Protein AF-A0A4Y2HES7-F1 (afdb_monomer)

Sequence (189 aa):
MEQVVLEGFPEDFSHPKMLTRMQSFWYWFWYIGLSIVHFIAHCIYVLFYCGTGKVVPTVKNPLLLKSATKLAEEIREGKLKCVDVVQAYINRILEVEPYINATVDCCFLDAMEEARKVDSLIASGQYTKEQLADTKPLLGVPFSVKVLLLVKGLRCTGGSKLFADLKAGDDSPSVALMKKAGHRHSNDQ

Radius of gyration: 33.4 Å; Cα contacts (8 Å, |Δi|>4): 159; chains: 1; bounding box: 112×58×62 Å

Foldseek 3Di:
DDDDDDDDDDPDPDDPPPQPPVRVVVVVVVVVVVVVVVVVVVVVCCVVVVDDQDDQDDQDDCLVVDDLQVVLLCLLVVVDQLLVSLVSVVVSCVRGCVRPVPDDDDPSVVLNVLSVVLNVVSVVVPDHSVRLCVFQVRASPDDDDDLCFADAQDFNCVPDPVRSPPHHNHGDPVRVVNCRNYGDPPPPD

pLDDT: mean 85.0, std 16.11, range [31.42, 97.06]

Structure (mmCIF, N/CA/C/O backbone):
data_AF-A0A4Y2HES7-F1
#
_entry.id   AF-A0A4Y2HES7-F1
#
loop_
_atom_site.group_PDB
_atom_site.id
_atom_site.type_symbol
_atom_site.label_atom_id
_atom_site.label_alt_id
_atom_site.label_comp_id
_atom_site.label_asym_id
_atom_site.label_entity_id
_atom_site.label_seq_id
_atom_site.pdbx_PDB_ins_code
_atom_site.Cartn_x
_atom_site.Cartn_y
_atom_site.Cartn_z
_atom_site.occupancy
_atom_site.B_iso_or_equiv
_atom_site.auth_seq_id
_atom_site.auth_comp_id
_atom_site.auth_asym_id
_atom_site.auth_atom_id
_atom_site.pdbx_PDB_model_num
ATOM 1 N N . MET A 1 1 ? 92.095 -41.508 -13.714 1.00 41.50 1 MET A N 1
ATOM 2 C CA . MET A 1 1 ? 91.891 -41.408 -15.172 1.00 41.50 1 MET A CA 1
ATOM 3 C C . MET A 1 1 ? 90.472 -41.895 -15.388 1.00 41.50 1 MET A C 1
ATOM 5 O O . MET A 1 1 ? 90.213 -43.025 -15.022 1.00 41.50 1 MET A O 1
ATOM 9 N N . GLU A 1 2 ? 89.484 -41.083 -15.736 1.00 40.06 2 GLU A N 1
ATOM 10 C CA . GLU A 1 2 ? 89.482 -39.992 -16.711 1.00 40.06 2 GLU A CA 1
ATOM 11 C C . GLU A 1 2 ? 88.224 -39.128 -16.474 1.00 40.06 2 GLU A C 1
ATOM 13 O O . GLU A 1 2 ? 87.192 -39.637 -16.041 1.00 40.06 2 GLU A O 1
ATOM 18 N N . GLN A 1 3 ? 88.338 -37.815 -16.680 1.00 45.84 3 GLN A N 1
ATOM 19 C CA . GLN A 1 3 ? 87.234 -36.855 -16.607 1.00 45.84 3 GLN A CA 1
ATOM 20 C C . GLN A 1 3 ? 86.272 -37.070 -17.784 1.00 45.84 3 GLN A C 1
ATOM 22 O O . GLN A 1 3 ? 86.734 -37.124 -18.918 1.00 45.84 3 GLN A O 1
ATOM 27 N N . VAL A 1 4 ? 84.955 -37.067 -17.549 1.00 50.94 4 VAL A N 1
ATOM 28 C CA . VAL A 1 4 ? 83.971 -36.774 -18.606 1.00 50.94 4 VAL A CA 1
ATOM 29 C C . VAL A 1 4 ? 82.974 -35.737 -18.089 1.00 50.94 4 VAL A C 1
ATOM 31 O O . VAL A 1 4 ? 82.060 -36.014 -17.320 1.00 50.94 4 VAL A O 1
ATOM 34 N N . VAL A 1 5 ? 83.312 -34.509 -18.466 1.00 50.78 5 VAL A N 1
ATOM 35 C CA . VAL A 1 5 ? 82.540 -33.278 -18.665 1.00 50.78 5 VAL A CA 1
ATOM 36 C C . VAL A 1 5 ? 81.012 -33.401 -18.535 1.00 50.78 5 VAL A C 1
ATOM 38 O O . VAL A 1 5 ? 80.360 -34.140 -19.265 1.00 50.78 5 VAL A O 1
ATOM 41 N N . LEU A 1 6 ? 80.449 -32.579 -17.643 1.00 48.56 6 LEU A N 1
ATOM 42 C CA . LEU A 1 6 ? 79.029 -32.228 -17.591 1.00 48.56 6 LEU A CA 1
ATOM 43 C C . LEU A 1 6 ? 78.667 -31.419 -18.849 1.00 48.56 6 LEU A C 1
ATOM 45 O O . LEU A 1 6 ? 78.988 -30.233 -18.937 1.00 48.56 6 LEU A O 1
ATOM 49 N N . GLU A 1 7 ? 78.018 -32.048 -19.825 1.00 47.81 7 GLU A N 1
ATOM 50 C CA . GLU A 1 7 ? 77.453 -31.344 -20.977 1.00 47.81 7 GLU A CA 1
ATOM 51 C C . GLU A 1 7 ? 76.185 -30.573 -20.569 1.00 47.81 7 GLU A C 1
ATOM 53 O O . GLU A 1 7 ? 75.138 -31.147 -20.282 1.00 47.81 7 GLU A O 1
ATOM 58 N N . GLY A 1 8 ? 76.337 -29.248 -20.511 1.00 44.84 8 GLY A N 1
ATOM 59 C CA . GLY A 1 8 ? 75.369 -28.219 -20.907 1.00 44.84 8 GLY A CA 1
ATOM 60 C C . GLY A 1 8 ? 73.882 -28.450 -20.628 1.00 44.84 8 GLY A C 1
ATOM 61 O O . GLY A 1 8 ? 73.148 -28.955 -21.473 1.00 44.84 8 GLY A O 1
ATOM 62 N N . PHE A 1 9 ? 73.408 -27.908 -19.508 1.00 41.19 9 PHE A N 1
ATOM 63 C CA . PHE A 1 9 ? 72.008 -27.511 -19.347 1.00 41.19 9 PHE A CA 1
ATOM 64 C C . PHE A 1 9 ? 71.716 -26.344 -20.317 1.00 41.19 9 PHE A C 1
ATOM 66 O O . PHE A 1 9 ? 72.487 -25.381 -20.314 1.00 41.19 9 PHE A O 1
ATOM 73 N N . PRO A 1 10 ? 70.660 -26.374 -21.154 1.00 47.12 10 PRO A N 1
ATOM 74 C CA . PRO A 1 10 ? 70.342 -25.239 -22.011 1.00 47.12 10 PRO A CA 1
ATOM 75 C C . PRO A 1 10 ? 69.792 -24.087 -21.160 1.00 47.12 10 PRO A C 1
ATOM 77 O O . PRO A 1 10 ? 68.635 -24.095 -20.739 1.00 47.12 10 PRO A O 1
ATOM 80 N N . GLU A 1 11 ? 70.635 -23.086 -20.910 1.00 55.62 11 GLU A N 1
ATOM 81 C CA . GLU A 1 11 ? 70.209 -21.751 -20.497 1.00 55.62 11 GLU A CA 1
ATOM 82 C C . GLU A 1 11 ? 69.586 -21.027 -21.701 1.00 55.62 11 GLU A C 1
ATOM 84 O O . GLU A 1 11 ? 70.270 -20.360 -22.470 1.00 55.62 11 GLU A O 1
ATOM 89 N N . ASP A 1 12 ? 68.270 -21.141 -21.871 1.00 49.12 12 ASP A N 1
ATOM 90 C CA . ASP A 1 12 ? 67.488 -20.111 -22.564 1.00 49.12 12 ASP A CA 1
ATOM 91 C C . ASP A 1 12 ? 66.233 -19.814 -21.744 1.00 49.12 12 ASP A C 1
ATOM 93 O O . ASP A 1 12 ? 65.149 -20.363 -21.944 1.00 49.12 12 ASP A O 1
ATOM 97 N N . PHE A 1 13 ? 66.435 -18.952 -20.751 1.00 55.38 13 PHE A N 1
ATOM 98 C CA . PHE A 1 13 ? 65.389 -18.320 -19.960 1.00 55.38 13 PHE A CA 1
ATOM 99 C C . PHE A 1 13 ? 65.465 -16.797 -20.116 1.00 55.38 13 PHE A C 1
ATOM 101 O O . PHE A 1 13 ? 65.359 -16.064 -19.143 1.00 55.38 13 PHE A O 1
ATOM 108 N N . SER A 1 14 ? 65.635 -16.279 -21.333 1.00 58.28 14 SER A N 1
ATOM 109 C CA . SER A 1 14 ? 65.255 -14.893 -21.625 1.00 58.28 14 SER A CA 1
ATOM 110 C C . SER A 1 14 ? 65.309 -14.640 -23.119 1.00 58.28 14 SER A C 1
ATOM 112 O O . SER A 1 14 ? 66.397 -14.586 -23.660 1.00 58.28 14 SER A O 1
ATOM 114 N N . HIS A 1 15 ? 64.164 -14.398 -23.754 1.00 47.84 15 HIS A N 1
ATOM 115 C CA . HIS A 1 15 ? 63.943 -13.263 -24.657 1.00 47.84 15 HIS A CA 1
ATOM 116 C C . HIS A 1 15 ? 62.472 -13.298 -25.111 1.00 47.84 15 HIS A C 1
ATOM 118 O O . HIS A 1 15 ? 62.058 -14.261 -25.762 1.00 47.84 15 HIS A O 1
ATOM 124 N N . PRO A 1 16 ? 61.642 -12.269 -24.837 1.00 54.91 16 PRO A N 1
ATOM 125 C CA . PRO A 1 16 ? 60.435 -12.096 -25.632 1.00 54.91 16 PRO A CA 1
ATOM 126 C C . PRO A 1 16 ? 60.902 -11.930 -27.080 1.00 54.91 16 PRO A C 1
ATOM 128 O O . PRO A 1 16 ? 61.661 -11.007 -27.377 1.00 54.91 16 PRO A O 1
ATOM 131 N N . LYS A 1 17 ? 60.524 -12.866 -27.960 1.00 60.53 17 LYS A N 1
ATOM 132 C CA . LYS A 1 17 ? 60.887 -12.831 -29.383 1.00 60.53 17 LYS A CA 1
ATOM 133 C C . LYS A 1 17 ? 60.575 -11.431 -29.912 1.00 60.53 17 LYS A C 1
ATOM 135 O O . LYS A 1 17 ? 59.405 -11.059 -29.991 1.00 60.53 17 LYS A O 1
ATOM 140 N N . MET A 1 18 ? 61.615 -10.651 -30.225 1.00 61.91 18 MET A N 1
ATOM 141 C CA . MET A 1 18 ? 61.470 -9.344 -30.862 1.00 61.91 18 MET A CA 1
ATOM 142 C C . MET A 1 18 ? 60.728 -9.568 -32.175 1.00 61.91 18 MET A C 1
ATOM 144 O O . MET A 1 18 ? 61.293 -10.081 -33.141 1.00 61.91 18 MET A O 1
ATOM 148 N N . LEU A 1 19 ? 59.442 -9.222 -32.191 1.00 63.47 19 LEU A N 1
ATOM 149 C CA . LEU A 1 19 ? 58.640 -9.221 -33.403 1.00 63.47 19 LEU A CA 1
ATOM 150 C C . LEU A 1 19 ? 59.356 -8.333 -34.417 1.00 63.47 19 LEU A C 1
ATOM 152 O O . LEU A 1 19 ? 59.639 -7.164 -34.140 1.00 63.47 19 LEU A O 1
ATOM 156 N N . THR A 1 20 ? 59.659 -8.889 -35.591 1.00 73.25 20 THR A N 1
ATOM 157 C CA . THR A 1 20 ? 60.298 -8.130 -36.671 1.00 73.25 20 THR A CA 1
ATOM 158 C C . THR A 1 20 ? 59.521 -6.834 -36.915 1.00 73.25 20 THR A C 1
ATOM 160 O O . THR A 1 20 ? 58.303 -6.774 -36.729 1.00 73.25 20 THR A O 1
ATOM 163 N N . ARG A 1 21 ? 60.206 -5.765 -37.330 1.00 66.38 21 ARG A N 1
ATOM 164 C CA . ARG A 1 21 ? 59.613 -4.428 -37.531 1.00 66.38 21 ARG A CA 1
ATOM 165 C C . ARG A 1 21 ? 58.339 -4.454 -38.401 1.00 66.38 21 ARG A C 1
ATOM 167 O O . ARG A 1 21 ? 57.446 -3.634 -38.215 1.00 66.38 21 ARG A O 1
ATOM 174 N N . MET A 1 22 ? 58.232 -5.445 -39.286 1.00 64.88 22 MET A N 1
ATOM 175 C CA . MET A 1 22 ? 57.074 -5.714 -40.140 1.00 64.88 22 MET A CA 1
ATOM 176 C C . MET A 1 22 ? 55.924 -6.447 -39.415 1.00 64.88 22 MET A C 1
ATOM 178 O O . MET A 1 22 ? 54.760 -6.113 -39.618 1.00 64.88 22 MET A O 1
ATOM 182 N N . GLN A 1 23 ? 56.226 -7.394 -38.519 1.00 71.44 23 GLN A N 1
ATOM 183 C CA . GLN A 1 23 ? 55.231 -8.069 -37.670 1.00 71.44 23 GLN A CA 1
ATOM 184 C C . GLN A 1 23 ? 54.674 -7.143 -36.580 1.00 71.44 23 GLN A C 1
ATOM 186 O O . GLN A 1 23 ? 53.478 -7.170 -36.300 1.00 71.44 23 GLN A O 1
ATOM 191 N N . SER A 1 24 ? 55.518 -6.275 -36.016 1.00 72.62 24 SER A N 1
ATOM 192 C CA . SER A 1 24 ? 55.098 -5.250 -35.051 1.00 72.62 24 SER A CA 1
ATOM 193 C C . SER A 1 24 ? 54.140 -4.228 -35.676 1.00 72.62 24 SER A C 1
ATOM 195 O O . SER A 1 24 ? 53.192 -3.794 -35.025 1.00 72.62 24 SER A O 1
ATOM 197 N N . PHE A 1 25 ? 54.346 -3.883 -36.952 1.00 80.69 25 PHE A N 1
ATOM 198 C CA . PHE A 1 25 ? 53.445 -3.009 -37.707 1.00 80.69 25 PHE A CA 1
ATOM 199 C C . PHE A 1 25 ? 52.066 -3.648 -37.913 1.00 80.69 25 PHE A C 1
ATOM 201 O O . PHE A 1 25 ? 51.052 -3.014 -37.633 1.00 80.69 25 PHE A O 1
ATOM 208 N N . TRP A 1 26 ? 52.020 -4.917 -38.333 1.00 81.88 26 TRP A N 1
ATOM 209 C CA . TRP A 1 26 ? 50.754 -5.640 -38.499 1.00 81.88 26 TRP A CA 1
ATOM 210 C C . TRP A 1 26 ? 50.011 -5.826 -37.171 1.00 81.88 26 TRP A C 1
ATOM 212 O O . TRP A 1 26 ? 48.796 -5.653 -37.115 1.00 81.88 26 TRP A O 1
ATOM 222 N N . TYR A 1 27 ? 50.734 -6.101 -36.084 1.00 84.75 27 TYR A N 1
ATOM 223 C CA . TYR A 1 27 ? 50.154 -6.155 -34.743 1.00 84.75 27 TYR A CA 1
ATOM 224 C C . TYR A 1 27 ? 49.506 -4.822 -34.344 1.00 84.75 27 TYR A C 1
ATOM 226 O O . TYR A 1 27 ? 48.354 -4.806 -33.917 1.00 84.75 27 TYR A O 1
ATOM 234 N N . TRP A 1 28 ? 50.208 -3.699 -34.529 1.00 83.56 28 TRP A N 1
ATOM 235 C CA . TRP A 1 28 ? 49.668 -2.372 -34.218 1.00 83.56 28 TRP A CA 1
ATOM 236 C C . TRP A 1 28 ? 48.485 -1.994 -35.109 1.00 83.56 28 TRP A C 1
ATOM 238 O O . TRP A 1 28 ? 47.501 -1.450 -34.615 1.00 83.56 28 TRP A O 1
ATOM 248 N N . PHE A 1 29 ? 48.540 -2.328 -36.398 1.00 87.69 29 PHE A N 1
ATOM 249 C CA . PHE A 1 29 ? 47.430 -2.124 -37.325 1.00 87.69 29 PHE A CA 1
ATOM 250 C C . PHE A 1 29 ? 46.176 -2.901 -36.890 1.00 87.69 29 PHE A C 1
ATOM 252 O O . PHE A 1 29 ? 45.084 -2.336 -36.815 1.00 87.69 29 PHE A O 1
ATOM 259 N N . TRP A 1 30 ? 46.335 -4.175 -36.524 1.00 89.06 30 TRP A N 1
ATOM 260 C CA . TRP A 1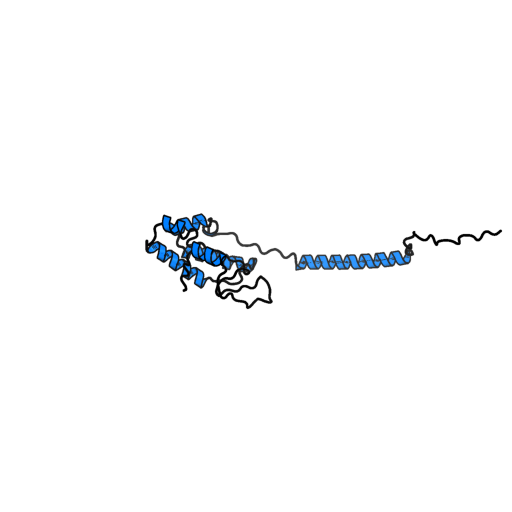 30 ? 45.250 -5.013 -36.012 1.00 89.06 30 TRP A CA 1
ATOM 261 C C . TRP A 1 30 ? 44.708 -4.510 -34.664 1.00 89.06 30 TRP A C 1
ATOM 263 O O . TRP A 1 30 ? 43.495 -4.418 -34.476 1.00 89.06 30 TRP A O 1
ATOM 273 N N . TYR A 1 31 ? 45.596 -4.116 -33.747 1.00 91.00 31 TYR A N 1
ATOM 274 C CA . TYR A 1 31 ? 45.242 -3.580 -32.431 1.00 91.00 31 TYR A CA 1
ATOM 275 C C . TYR A 1 31 ? 44.447 -2.271 -32.527 1.00 91.00 31 TYR A C 1
ATOM 277 O O . TYR A 1 31 ? 43.442 -2.102 -31.832 1.00 91.00 31 TYR A O 1
ATOM 285 N N . ILE A 1 32 ? 44.851 -1.361 -33.419 1.00 92.31 32 ILE A N 1
ATOM 286 C CA . ILE A 1 32 ? 44.113 -0.125 -33.706 1.00 92.31 32 ILE A CA 1
ATOM 287 C C . ILE A 1 32 ? 42.734 -0.458 -34.289 1.00 92.31 32 ILE A C 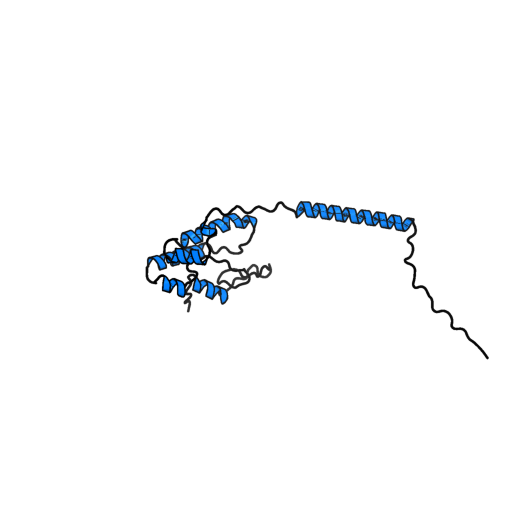1
ATOM 289 O O . ILE A 1 32 ? 41.738 0.095 -33.828 1.00 92.31 32 ILE A O 1
ATOM 293 N N . GLY A 1 33 ? 42.650 -1.401 -35.234 1.00 92.50 33 GLY A N 1
ATOM 294 C CA . GLY A 1 33 ? 41.376 -1.857 -35.799 1.00 92.50 33 GLY A CA 1
ATOM 295 C C . GLY A 1 33 ? 40.402 -2.384 -34.738 1.00 92.50 33 GLY A C 1
ATOM 296 O O . GLY A 1 33 ? 39.263 -1.924 -34.662 1.00 92.50 33 GLY A O 1
ATOM 297 N N . LEU A 1 34 ? 40.857 -3.283 -33.861 1.00 92.44 34 LEU A N 1
ATOM 298 C CA . LEU A 1 34 ? 40.064 -3.804 -32.737 1.00 92.44 34 LEU A CA 1
ATOM 299 C C . LEU A 1 34 ? 39.656 -2.713 -31.743 1.00 92.44 34 LEU A C 1
ATOM 301 O O . LEU A 1 34 ? 38.519 -2.703 -31.272 1.00 92.44 34 LEU A O 1
ATOM 305 N N . SER A 1 35 ? 40.559 -1.777 -31.453 1.00 89.25 35 SER A N 1
ATOM 306 C CA . SER A 1 35 ? 40.287 -0.656 -30.550 1.00 89.25 35 SER A CA 1
ATOM 307 C C . SER A 1 35 ? 39.206 0.269 -31.114 1.00 89.25 35 SER A C 1
ATOM 309 O O . SER A 1 35 ? 38.323 0.695 -30.373 1.00 89.25 35 SER A O 1
ATOM 311 N N . ILE A 1 36 ? 39.220 0.528 -32.427 1.00 94.94 36 ILE A N 1
ATOM 312 C CA . ILE A 1 36 ? 38.181 1.305 -33.117 1.00 94.94 36 ILE A CA 1
ATOM 313 C C . ILE A 1 36 ? 36.841 0.569 -33.070 1.00 94.94 36 ILE A C 1
ATOM 315 O O . ILE A 1 36 ? 35.827 1.182 -32.750 1.00 94.94 36 ILE A O 1
ATOM 319 N N . VAL A 1 37 ? 36.820 -0.741 -33.331 1.00 95.81 37 VAL A N 1
ATOM 320 C CA . VAL A 1 37 ? 35.588 -1.544 -33.254 1.00 95.81 37 VAL A CA 1
ATOM 321 C C . VAL A 1 37 ? 35.005 -1.521 -31.842 1.00 95.81 37 VAL A C 1
ATOM 323 O O . VAL A 1 37 ? 33.807 -1.295 -31.686 1.00 95.81 37 VAL A O 1
ATOM 326 N N . HIS A 1 38 ? 35.834 -1.693 -30.811 1.00 92.50 38 HIS A N 1
ATOM 327 C CA . HIS A 1 38 ? 35.392 -1.616 -29.420 1.00 92.50 38 HIS A CA 1
ATOM 328 C C . HIS A 1 38 ? 34.875 -0.216 -29.061 1.00 92.50 38 HIS A C 1
ATOM 330 O O . HIS A 1 38 ? 33.825 -0.098 -28.436 1.00 92.50 38 HIS A O 1
ATOM 336 N N . PHE A 1 39 ? 35.557 0.841 -29.508 1.00 94.44 39 PHE A N 1
ATOM 337 C CA . PHE A 1 39 ? 35.120 2.219 -29.297 1.00 94.44 39 PHE A CA 1
ATOM 338 C C . PHE A 1 39 ? 33.777 2.504 -29.981 1.00 94.44 39 PHE A C 1
ATOM 340 O O . PHE A 1 39 ? 32.871 3.033 -29.345 1.00 94.44 39 PHE A O 1
ATOM 347 N N . ILE A 1 40 ? 33.601 2.085 -31.238 1.00 95.00 40 ILE A N 1
ATOM 348 C CA . ILE A 1 40 ? 32.333 2.217 -31.967 1.00 95.00 40 ILE A CA 1
ATOM 349 C C . ILE A 1 40 ? 31.231 1.413 -31.273 1.00 95.00 40 ILE A C 1
ATOM 351 O O . ILE A 1 40 ? 30.146 1.945 -31.057 1.00 95.00 40 ILE A O 1
ATOM 355 N N . ALA A 1 41 ? 31.496 0.166 -30.873 1.00 93.81 41 ALA A N 1
ATOM 356 C CA . ALA A 1 41 ? 30.539 -0.658 -30.140 1.00 93.81 41 ALA A CA 1
ATOM 357 C C . ALA A 1 41 ? 30.144 -0.017 -28.802 1.00 93.81 41 ALA A C 1
ATOM 359 O O . ALA A 1 41 ? 28.966 -0.014 -28.460 1.00 93.81 41 ALA A O 1
ATOM 360 N N . HIS A 1 42 ? 31.094 0.587 -28.084 1.00 89.62 42 HIS A N 1
ATOM 361 C CA . HIS A 1 42 ? 30.833 1.326 -26.853 1.00 89.62 42 HIS A CA 1
ATOM 362 C C . HIS A 1 42 ? 30.028 2.606 -27.118 1.00 89.62 42 HIS A C 1
ATOM 364 O O . HIS A 1 42 ? 29.090 2.895 -26.385 1.00 89.62 42 HIS A O 1
ATOM 370 N N . CYS A 1 43 ? 30.332 3.365 -28.174 1.00 90.19 43 CYS A N 1
ATOM 371 C CA . CYS A 1 43 ? 29.554 4.540 -28.570 1.00 90.19 43 CYS A CA 1
ATOM 372 C C . CYS A 1 43 ? 28.121 4.166 -28.957 1.00 90.19 43 CYS A C 1
ATOM 374 O O . CYS A 1 43 ? 27.186 4.810 -28.497 1.00 90.19 43 CYS A O 1
ATOM 376 N N . ILE A 1 44 ? 27.935 3.107 -29.748 1.00 90.62 44 ILE A N 1
ATOM 377 C CA . ILE A 1 44 ? 26.616 2.561 -30.085 1.00 90.62 44 ILE A CA 1
ATOM 378 C C . ILE A 1 44 ? 25.913 2.111 -28.803 1.00 90.62 44 ILE A C 1
ATOM 380 O O . ILE A 1 44 ? 24.780 2.507 -28.567 1.00 90.62 44 ILE A O 1
ATOM 384 N N . TYR A 1 45 ? 26.583 1.354 -27.932 1.00 86.88 45 TYR A N 1
ATOM 385 C CA . TYR A 1 45 ? 26.016 0.914 -26.659 1.00 86.88 45 TYR A CA 1
ATOM 386 C C . TYR A 1 45 ? 25.579 2.100 -25.793 1.00 86.88 45 TYR A C 1
ATOM 388 O O . TYR A 1 45 ? 24.461 2.116 -25.300 1.00 86.88 45 TYR A O 1
ATOM 396 N N . VAL A 1 46 ? 26.399 3.138 -25.657 1.00 84.19 46 VAL A N 1
ATOM 397 C CA . VAL A 1 46 ? 26.032 4.357 -24.926 1.00 84.19 46 VAL A CA 1
ATOM 398 C C . VAL A 1 46 ? 24.850 5.055 -25.596 1.00 84.19 46 VAL A C 1
ATOM 400 O O . VAL A 1 46 ? 23.895 5.396 -24.917 1.00 84.19 46 VAL A O 1
ATOM 403 N N . LEU A 1 47 ? 24.837 5.215 -26.918 1.00 84.31 47 LEU A N 1
ATOM 404 C CA . LEU A 1 47 ? 23.717 5.858 -27.614 1.00 84.31 47 LEU A CA 1
ATOM 405 C C . LEU A 1 47 ? 22.404 5.061 -27.503 1.00 84.31 47 LEU A C 1
ATOM 407 O O . LEU A 1 47 ? 21.337 5.664 -27.427 1.00 84.31 47 LEU A O 1
ATOM 411 N N . PHE A 1 48 ? 22.469 3.727 -27.476 1.00 79.25 48 PHE A N 1
ATOM 412 C CA . PHE A 1 48 ? 21.294 2.855 -27.363 1.00 79.25 48 PHE A CA 1
ATOM 413 C C . PHE A 1 48 ? 20.831 2.634 -25.915 1.00 79.25 48 PHE A C 1
ATOM 415 O O . PHE A 1 48 ? 19.629 2.541 -25.673 1.00 79.25 48 PHE A O 1
ATOM 422 N N . TYR A 1 49 ? 21.756 2.532 -24.956 1.00 73.94 49 TYR A N 1
ATOM 423 C CA . TYR A 1 49 ? 21.466 2.141 -23.570 1.00 73.94 49 TYR A CA 1
ATOM 424 C C . TYR A 1 49 ? 21.593 3.284 -22.557 1.00 73.94 49 TYR A C 1
ATOM 426 O O . TYR A 1 49 ? 20.934 3.227 -21.518 1.00 73.94 49 TYR A O 1
ATOM 434 N N . CYS A 1 50 ? 22.338 4.359 -22.840 1.00 65.00 50 CYS A N 1
ATOM 435 C CA . CYS A 1 50 ? 22.200 5.621 -22.100 1.00 65.00 50 CYS A CA 1
ATOM 436 C C . CYS A 1 50 ? 21.001 6.403 -22.647 1.00 65.00 50 CYS A C 1
ATOM 438 O O . CYS A 1 50 ? 21.128 7.497 -23.192 1.00 65.00 50 CYS A O 1
ATOM 440 N N . GLY A 1 51 ? 19.812 5.823 -22.496 1.00 63.47 51 GLY A N 1
ATOM 441 C CA . GLY A 1 51 ? 18.568 6.552 -22.684 1.00 63.47 51 GLY A CA 1
ATOM 442 C C . GLY A 1 51 ? 18.435 7.660 -21.639 1.00 63.47 51 GLY A C 1
ATOM 443 O O . GLY A 1 51 ? 18.863 7.513 -20.492 1.00 63.47 51 GLY A O 1
ATOM 444 N N . THR A 1 52 ? 17.810 8.771 -22.023 1.00 64.06 52 THR A N 1
ATOM 445 C CA . THR A 1 52 ? 17.336 9.775 -21.072 1.00 64.06 52 THR A CA 1
ATOM 446 C C . THR A 1 52 ? 16.365 9.091 -20.109 1.00 64.06 52 THR A C 1
ATOM 448 O O . THR A 1 52 ? 15.285 8.647 -20.499 1.00 64.06 52 THR A O 1
ATOM 451 N N . GLY A 1 53 ? 16.773 8.922 -18.849 1.00 69.31 53 GLY A N 1
ATOM 452 C CA . GLY A 1 53 ? 15.924 8.296 -17.839 1.00 69.31 53 GLY A CA 1
ATOM 453 C C . GLY A 1 53 ? 14.577 9.016 -17.780 1.00 69.31 53 GLY A C 1
ATOM 454 O O . GLY A 1 53 ? 14.533 10.245 -17.692 1.00 69.31 53 GLY A O 1
ATOM 455 N N . LYS A 1 54 ? 13.471 8.268 -17.863 1.00 80.19 54 LYS A N 1
ATOM 456 C CA . LYS A 1 54 ? 12.139 8.862 -17.737 1.00 80.19 54 LYS A CA 1
ATOM 457 C C . LYS A 1 54 ? 12.025 9.483 -16.342 1.00 80.19 54 LYS A C 1
ATOM 459 O O . LYS A 1 54 ? 12.158 8.785 -15.339 1.00 80.19 54 LYS A O 1
ATOM 464 N N . VAL A 1 55 ? 11.784 10.788 -16.274 1.00 87.38 55 VAL A N 1
ATOM 465 C CA . VAL A 1 55 ? 11.645 11.494 -14.996 1.00 87.38 55 VAL A CA 1
ATOM 466 C C . VAL A 1 55 ? 10.277 11.180 -14.403 1.00 87.38 55 VAL A C 1
ATOM 468 O O . VAL A 1 55 ? 9.250 11.408 -15.041 1.00 87.38 55 VAL A O 1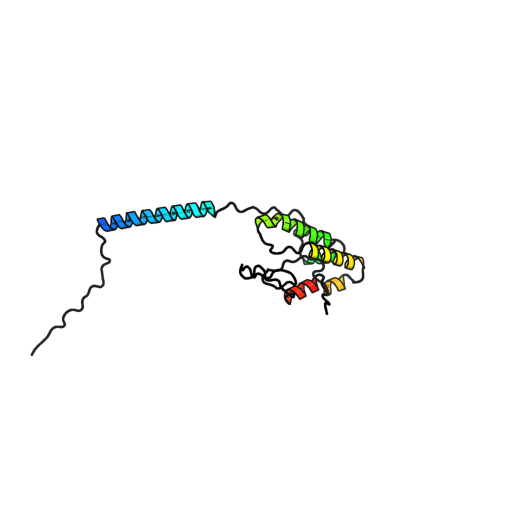
ATOM 471 N N . VAL A 1 56 ? 10.266 10.656 -13.180 1.00 91.81 56 VAL A N 1
ATOM 472 C CA . VAL A 1 56 ? 9.031 10.368 -12.447 1.00 91.81 56 VAL A CA 1
ATOM 473 C C . VAL A 1 56 ? 8.361 11.692 -12.049 1.00 91.81 56 VAL A C 1
ATOM 475 O O . VAL A 1 56 ? 9.037 12.560 -11.489 1.00 91.81 56 VAL A O 1
ATOM 478 N N . PRO A 1 57 ? 7.048 11.872 -12.290 1.00 92.00 57 PRO A N 1
ATOM 479 C CA . PRO A 1 57 ? 6.344 13.088 -11.890 1.00 92.00 57 PRO A CA 1
ATOM 480 C C . PRO A 1 57 ? 6.400 13.289 -10.374 1.00 92.00 57 PRO A C 1
ATOM 482 O O . PRO A 1 57 ? 6.355 12.323 -9.606 1.00 92.00 57 PRO A O 1
ATOM 485 N N . THR A 1 58 ? 6.473 14.543 -9.931 1.00 93.81 58 THR A N 1
ATOM 486 C CA . THR A 1 58 ? 6.529 14.887 -8.504 1.00 93.81 58 THR A CA 1
ATOM 487 C C . THR A 1 58 ? 5.238 14.511 -7.776 1.00 93.81 58 THR A C 1
ATOM 489 O O . THR A 1 58 ? 4.159 14.418 -8.363 1.00 93.81 58 THR A O 1
ATOM 492 N N . VAL A 1 59 ? 5.347 14.270 -6.469 1.00 95.06 59 VAL A N 1
ATOM 493 C CA . VAL A 1 59 ? 4.201 13.912 -5.628 1.00 95.06 59 VAL A CA 1
ATOM 494 C C . VAL A 1 59 ? 3.327 15.146 -5.401 1.00 95.06 59 VAL A C 1
ATOM 496 O O . VAL A 1 59 ? 3.789 16.137 -4.843 1.00 95.06 59 VAL A O 1
ATOM 499 N N . LYS A 1 60 ? 2.058 15.076 -5.820 1.00 92.81 60 LYS A N 1
ATOM 500 C CA . LYS A 1 60 ? 1.086 16.178 -5.685 1.00 92.81 60 LYS A CA 1
ATOM 501 C C . LYS A 1 60 ? 0.195 16.048 -4.449 1.00 92.81 60 LYS A C 1
ATOM 503 O O . LYS A 1 60 ? -0.166 17.050 -3.844 1.00 92.81 60 LYS A O 1
ATOM 508 N N . ASN A 1 61 ? -0.187 14.822 -4.088 1.00 94.12 61 ASN A N 1
ATOM 509 C CA . ASN A 1 61 ? -1.103 14.577 -2.976 1.00 94.12 61 ASN A CA 1
ATOM 510 C C . ASN A 1 61 ? -0.321 14.477 -1.648 1.00 94.12 61 ASN A C 1
ATOM 512 O O . ASN A 1 61 ? 0.495 13.562 -1.510 1.00 94.12 61 ASN A O 1
ATOM 516 N N . PRO A 1 62 ? -0.572 15.358 -0.659 1.00 94.62 62 PRO A N 1
ATOM 517 C CA . PRO A 1 62 ? 0.156 15.356 0.610 1.00 94.62 62 PRO A CA 1
ATOM 518 C C . PRO A 1 62 ? -0.085 14.096 1.453 1.00 94.62 62 PRO A C 1
ATOM 520 O O . PRO A 1 62 ? 0.746 13.778 2.300 1.00 94.62 62 PRO A O 1
ATOM 523 N N . LEU A 1 63 ? -1.175 13.351 1.220 1.00 94.75 63 LEU A N 1
ATOM 524 C CA . LEU A 1 63 ? -1.426 12.069 1.892 1.00 94.75 63 LEU A CA 1
ATOM 525 C C . LEU A 1 63 ? -0.299 11.063 1.640 1.00 94.75 63 LEU A C 1
ATOM 527 O O . LEU A 1 63 ? 0.074 10.325 2.545 1.00 94.75 63 LEU A O 1
ATOM 531 N N . LEU A 1 64 ? 0.291 11.093 0.442 1.00 95.31 64 LEU A N 1
ATOM 532 C CA . LEU A 1 64 ? 1.370 10.191 0.029 1.00 95.31 64 LEU A CA 1
ATOM 533 C C . LEU A 1 64 ? 2.701 10.478 0.739 1.00 95.31 64 LEU A C 1
ATOM 535 O O . LEU A 1 64 ? 3.630 9.682 0.640 1.00 95.31 64 LEU A O 1
ATOM 539 N N . LEU A 1 65 ? 2.805 11.622 1.422 1.00 95.88 65 LEU A N 1
ATOM 540 C CA . LEU A 1 65 ? 3.995 12.051 2.159 1.00 95.88 65 LEU A CA 1
ATOM 541 C C . LEU A 1 65 ? 3.859 11.836 3.674 1.00 95.88 65 LEU A C 1
ATOM 543 O O . LEU A 1 65 ? 4.802 12.106 4.419 1.00 95.88 65 LEU A O 1
ATOM 547 N N . LYS A 1 66 ? 2.697 11.377 4.154 1.00 96.06 66 LYS A N 1
ATOM 548 C CA . LYS A 1 66 ? 2.486 11.079 5.575 1.00 96.06 66 LYS A CA 1
ATOM 549 C C . LYS A 1 66 ? 3.131 9.741 5.946 1.00 96.06 66 LYS A C 1
ATOM 551 O O . LYS A 1 66 ? 3.190 8.818 5.137 1.00 96.06 66 LYS A O 1
ATOM 556 N N . SER A 1 67 ? 3.593 9.620 7.192 1.00 96.88 67 SER A N 1
ATOM 557 C CA . SER A 1 67 ? 4.069 8.336 7.715 1.00 96.88 67 SER A CA 1
ATOM 558 C C . SER A 1 67 ? 2.910 7.351 7.888 1.00 96.88 67 SER A C 1
ATOM 560 O O . SER A 1 67 ? 1.772 7.748 8.147 1.00 96.88 67 SER A O 1
ATOM 562 N N . ALA A 1 68 ? 3.216 6.054 7.823 1.00 94.81 68 ALA A N 1
ATOM 563 C CA . ALA A 1 68 ? 2.244 4.987 8.061 1.00 94.81 68 ALA A CA 1
ATOM 564 C C . ALA A 1 68 ? 1.554 5.113 9.430 1.00 94.81 68 ALA A C 1
ATOM 566 O O . ALA A 1 68 ? 0.340 4.966 9.531 1.00 94.81 68 ALA A O 1
ATOM 567 N N . THR A 1 69 ? 2.315 5.442 10.478 1.00 95.00 69 THR A N 1
ATOM 568 C CA . THR A 1 69 ? 1.781 5.623 11.835 1.00 95.00 69 THR A CA 1
ATOM 569 C C . THR A 1 69 ? 0.777 6.767 11.914 1.00 95.00 69 THR A C 1
ATOM 571 O O . THR A 1 69 ? -0.282 6.602 12.515 1.00 95.00 69 THR A O 1
ATOM 574 N N . LYS A 1 70 ? 1.074 7.891 11.251 1.00 96.38 70 LYS A N 1
ATOM 575 C CA . LYS A 1 70 ? 0.197 9.061 11.211 1.00 96.38 70 LYS A CA 1
ATOM 576 C C . LYS A 1 70 ? -1.063 8.801 10.392 1.00 96.38 70 LYS A C 1
ATOM 578 O O . LYS A 1 70 ? -2.139 9.216 10.799 1.00 96.38 70 LYS A O 1
ATOM 583 N N . LEU A 1 71 ? -0.948 8.092 9.267 1.00 96.56 71 LEU A N 1
ATOM 584 C CA . LEU A 1 71 ? -2.116 7.665 8.493 1.00 96.56 71 LEU A CA 1
ATOM 585 C C . LEU A 1 71 ? -3.026 6.763 9.330 1.00 96.56 71 LEU A C 1
ATOM 587 O O . LEU A 1 71 ? -4.219 7.030 9.417 1.00 96.56 71 LEU A O 1
ATOM 591 N N . ALA A 1 72 ? -2.468 5.746 9.991 1.00 95.62 72 ALA A N 1
ATOM 592 C CA . ALA A 1 72 ? -3.246 4.840 10.833 1.00 95.62 72 ALA A CA 1
ATOM 593 C C . ALA A 1 72 ? -3.938 5.575 11.994 1.00 95.62 72 ALA A C 1
ATOM 595 O O . ALA A 1 72 ? -5.086 5.282 12.319 1.00 95.62 72 ALA A O 1
ATOM 596 N N . GLU A 1 73 ? -3.252 6.534 12.619 1.00 95.44 73 GLU A N 1
ATOM 597 C CA . GLU A 1 73 ? -3.813 7.384 13.670 1.00 95.44 73 GLU A CA 1
ATOM 598 C C . GLU A 1 73 ? -4.972 8.241 13.151 1.00 95.44 73 GLU A C 1
ATOM 600 O O . GLU A 1 73 ? -6.078 8.143 13.675 1.00 95.44 73 GLU A O 1
ATOM 605 N N . GLU A 1 74 ? -4.759 9.015 12.085 1.00 95.94 74 GLU A N 1
ATOM 606 C CA . GLU A 1 74 ? -5.785 9.896 11.521 1.00 95.94 74 GLU A CA 1
ATOM 607 C C . GLU A 1 74 ? -6.999 9.114 10.984 1.00 95.94 74 GLU A C 1
ATOM 609 O O . GLU A 1 74 ? -8.129 9.600 11.076 1.00 95.94 74 GLU A O 1
ATOM 614 N N . ILE A 1 75 ? -6.787 7.897 10.464 1.00 95.50 75 ILE A N 1
ATOM 615 C CA . ILE A 1 75 ? -7.859 6.971 10.073 1.00 95.50 75 ILE A CA 1
ATOM 616 C C . ILE A 1 75 ? -8.634 6.508 11.314 1.00 95.50 75 ILE A C 1
ATOM 618 O O . ILE A 1 75 ? -9.851 6.661 11.356 1.00 95.50 75 ILE A O 1
ATOM 622 N N . ARG A 1 76 ? -7.960 6.012 12.365 1.00 94.12 76 ARG A N 1
ATOM 623 C CA . ARG A 1 76 ? -8.619 5.602 13.627 1.00 94.12 76 ARG A CA 1
ATOM 624 C C . ARG A 1 76 ? -9.403 6.739 14.281 1.00 94.12 76 ARG A C 1
ATOM 626 O O . ARG A 1 76 ? -10.430 6.505 14.912 1.00 94.12 76 ARG A O 1
ATOM 633 N N . GLU A 1 77 ? -8.919 7.969 14.157 1.00 92.88 77 GLU A N 1
ATOM 634 C CA . GLU A 1 77 ? -9.603 9.156 14.663 1.00 92.88 77 GLU A CA 1
ATOM 635 C C . GLU A 1 77 ? -10.798 9.593 13.804 1.00 92.88 77 GLU A C 1
ATOM 637 O O . GLU A 1 77 ? -11.556 10.458 14.245 1.00 92.88 77 GLU A O 1
ATOM 642 N N . GLY A 1 78 ? -10.966 9.027 12.604 1.00 91.44 78 GLY A N 1
ATOM 643 C CA . GLY A 1 78 ? -11.992 9.413 11.636 1.00 91.44 78 GLY A CA 1
ATOM 644 C C . GLY A 1 78 ? -11.703 10.737 10.919 1.00 91.44 78 GLY A C 1
ATOM 645 O O . GLY A 1 78 ? -12.592 11.284 10.269 1.00 91.44 78 GLY A O 1
AT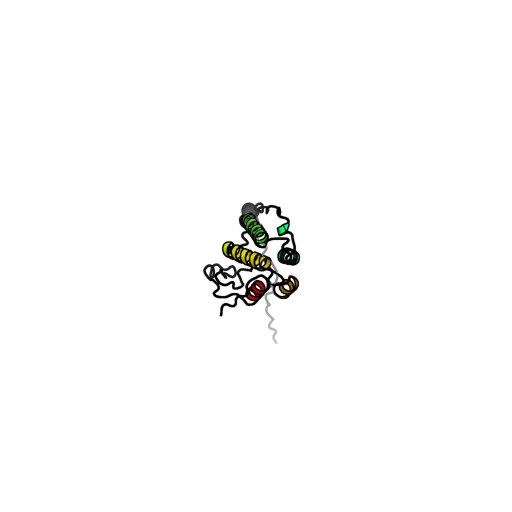OM 646 N N . LYS A 1 79 ? -10.477 11.273 11.029 1.00 94.44 79 LYS A N 1
ATOM 647 C CA . LYS A 1 79 ? -10.046 12.496 10.327 1.00 94.44 79 LYS A CA 1
ATOM 648 C C . LYS A 1 79 ? -9.815 12.242 8.838 1.00 94.44 79 LYS A C 1
ATOM 650 O O . LYS A 1 79 ? -9.977 13.154 8.031 1.00 94.44 79 LYS A O 1
ATOM 655 N N . LEU A 1 80 ? -9.428 11.016 8.486 1.00 95.62 80 LEU A N 1
ATOM 656 C CA . LEU A 1 80 ? -9.284 10.544 7.113 1.00 95.62 80 LEU A CA 1
ATOM 657 C C . LEU A 1 80 ? -10.126 9.291 6.898 1.00 95.62 80 LEU A C 1
ATOM 659 O O . LEU A 1 80 ? -10.191 8.430 7.772 1.00 95.62 80 LEU A O 1
ATOM 663 N N . LYS A 1 81 ? -10.712 9.162 5.707 1.00 96.00 81 LYS A N 1
ATOM 664 C CA . LYS A 1 81 ? -11.307 7.900 5.265 1.00 96.00 81 LYS A CA 1
ATOM 665 C C . LYS A 1 81 ? -10.232 7.008 4.661 1.00 96.00 81 LYS A C 1
ATOM 667 O O . LYS A 1 81 ? -9.416 7.460 3.856 1.00 96.00 81 LYS A O 1
ATOM 672 N N . CYS A 1 82 ? -10.258 5.731 5.016 1.00 96.31 82 CYS A N 1
ATOM 673 C CA . CYS A 1 82 ? -9.382 4.708 4.469 1.00 96.31 82 CYS A CA 1
ATOM 674 C C . CYS A 1 82 ? -9.520 4.629 2.946 1.00 96.31 82 CYS A C 1
ATOM 676 O O . CYS A 1 82 ? -8.511 4.540 2.248 1.00 96.31 82 CYS A O 1
ATOM 678 N N . VAL A 1 83 ? -10.746 4.715 2.417 1.00 97.00 83 VAL A N 1
ATOM 679 C CA . VAL A 1 83 ? -10.999 4.690 0.966 1.00 97.00 83 VAL A CA 1
ATOM 680 C C . VAL A 1 83 ? -10.266 5.821 0.241 1.00 97.00 83 VAL A C 1
ATOM 682 O O . VAL A 1 83 ? -9.655 5.577 -0.798 1.00 97.00 83 VAL A O 1
ATOM 685 N N . ASP A 1 84 ? -10.252 7.032 0.802 1.00 96.88 84 ASP A N 1
ATOM 686 C CA . ASP A 1 84 ? -9.575 8.183 0.189 1.00 96.88 84 ASP A CA 1
ATOM 687 C C . ASP A 1 84 ? -8.051 7.990 0.169 1.00 96.88 84 ASP A C 1
ATOM 689 O O . ASP A 1 84 ? -7.383 8.321 -0.816 1.00 96.88 84 ASP A O 1
ATOM 693 N N . VAL A 1 85 ? -7.497 7.402 1.236 1.00 96.88 85 VAL A N 1
ATOM 694 C CA . VAL A 1 85 ? -6.071 7.061 1.320 1.00 96.88 85 VAL A CA 1
ATOM 695 C C . VAL A 1 85 ? -5.717 6.004 0.276 1.00 96.88 85 VAL A C 1
ATOM 697 O O . VAL A 1 85 ? -4.811 6.226 -0.527 1.00 96.88 85 VAL A O 1
ATOM 700 N N . VAL A 1 86 ? -6.442 4.883 0.227 1.00 96.25 86 VAL A N 1
ATOM 701 C CA . VAL A 1 86 ? -6.183 3.808 -0.744 1.00 96.25 86 VAL A CA 1
ATOM 702 C C . VAL A 1 86 ? -6.309 4.324 -2.177 1.00 96.25 86 VAL A C 1
ATOM 704 O O . VAL A 1 86 ? -5.417 4.087 -2.993 1.00 96.25 86 VAL A O 1
ATOM 707 N N . GLN A 1 87 ? -7.345 5.109 -2.475 1.00 97.00 87 GLN A N 1
ATOM 708 C CA . GLN A 1 87 ? -7.535 5.701 -3.797 1.00 97.00 87 GLN A CA 1
ATOM 709 C C . GLN A 1 87 ? -6.375 6.630 -4.185 1.00 97.00 87 GLN A C 1
ATOM 711 O O . GLN A 1 87 ? -5.927 6.605 -5.333 1.00 97.00 87 GLN A O 1
ATOM 716 N N . ALA A 1 88 ? -5.844 7.420 -3.245 1.00 97.06 88 ALA A N 1
ATOM 717 C CA . ALA A 1 88 ? -4.680 8.266 -3.496 1.00 97.06 88 ALA A CA 1
ATOM 718 C C . ALA A 1 88 ? -3.441 7.442 -3.889 1.00 97.06 88 ALA A C 1
ATOM 720 O O . ALA A 1 88 ? -2.737 7.814 -4.832 1.00 97.06 88 ALA A O 1
ATOM 721 N N . TYR A 1 89 ? -3.191 6.314 -3.214 1.00 96.44 89 TYR A N 1
ATOM 722 C CA . TYR A 1 89 ? -2.089 5.409 -3.558 1.00 96.44 89 TYR A CA 1
ATOM 723 C C . TYR A 1 89 ? -2.306 4.716 -4.906 1.00 96.44 89 TYR A C 1
ATOM 725 O O . TYR A 1 89 ? -1.376 4.675 -5.708 1.00 96.44 89 TYR A O 1
ATOM 733 N N . ILE A 1 90 ? -3.521 4.241 -5.203 1.00 96.12 90 ILE A N 1
ATOM 734 C CA . ILE A 1 90 ? -3.852 3.635 -6.504 1.00 96.12 90 ILE A CA 1
ATOM 735 C C . ILE A 1 90 ? -3.595 4.632 -7.637 1.00 96.12 90 ILE A C 1
ATOM 737 O O . ILE A 1 90 ? -2.906 4.307 -8.601 1.00 96.12 90 ILE A O 1
ATOM 741 N N . ASN A 1 91 ? -4.076 5.869 -7.495 1.00 96.25 91 ASN A N 1
ATOM 742 C CA . ASN A 1 91 ? -3.864 6.915 -8.495 1.00 96.25 91 ASN A CA 1
ATOM 743 C C . ASN A 1 91 ? -2.372 7.185 -8.717 1.00 96.25 91 ASN A C 1
ATOM 745 O O . ASN A 1 91 ? -1.935 7.360 -9.854 1.00 96.25 91 ASN A O 1
ATOM 749 N N . ARG A 1 92 ? -1.575 7.179 -7.641 1.00 96.19 92 ARG A N 1
ATOM 750 C CA . ARG A 1 92 ? -0.127 7.363 -7.741 1.00 96.19 92 ARG A CA 1
ATOM 751 C C . ARG A 1 92 ? 0.563 6.191 -8.429 1.00 96.19 92 ARG A C 1
ATOM 753 O O . ARG A 1 92 ? 1.472 6.422 -9.220 1.00 96.19 92 ARG A O 1
ATOM 760 N N . ILE A 1 93 ? 0.146 4.960 -8.141 1.00 95.31 93 ILE A N 1
ATOM 761 C CA . ILE A 1 93 ? 0.670 3.767 -8.814 1.00 95.31 93 ILE A CA 1
ATOM 762 C C . ILE A 1 93 ? 0.397 3.886 -10.314 1.00 95.31 93 ILE A C 1
ATOM 764 O O . ILE A 1 93 ? 1.333 3.808 -11.099 1.00 95.31 93 ILE A O 1
ATOM 768 N N . LEU A 1 94 ? -0.841 4.186 -10.711 1.00 94.75 94 LEU A N 1
ATOM 769 C CA . LEU A 1 94 ? -1.208 4.350 -12.122 1.00 94.75 94 LEU A CA 1
ATOM 770 C C . LEU A 1 94 ? -0.420 5.470 -12.827 1.00 94.75 94 LEU A C 1
ATOM 772 O O . LEU A 1 94 ? -0.078 5.329 -13.998 1.00 94.75 94 LEU A O 1
ATOM 776 N N . GLU A 1 95 ? -0.101 6.562 -12.125 1.00 95.06 95 GLU A N 1
ATOM 777 C CA . GLU A 1 95 ? 0.710 7.665 -12.661 1.00 95.06 95 GLU A CA 1
ATOM 778 C C . GLU A 1 95 ? 2.187 7.271 -12.862 1.00 95.06 95 GLU A C 1
ATOM 780 O O . GLU A 1 95 ? 2.817 7.704 -13.825 1.00 95.06 95 GLU A O 1
ATOM 785 N N . VAL A 1 96 ? 2.760 6.466 -11.960 1.00 94.81 96 VAL A N 1
ATOM 786 C CA . VAL A 1 96 ? 4.212 6.200 -11.900 1.00 94.81 96 VAL A CA 1
ATOM 787 C C . VAL A 1 96 ? 4.619 4.878 -12.542 1.00 94.81 96 VAL A C 1
ATOM 789 O O . VAL A 1 96 ? 5.742 4.760 -13.032 1.00 94.81 96 VAL A O 1
ATOM 792 N N . GLU A 1 97 ? 3.734 3.887 -12.578 1.00 93.88 97 GLU A N 1
ATOM 793 C CA . GLU A 1 97 ? 4.033 2.548 -13.087 1.00 93.88 97 GLU A CA 1
ATOM 794 C C . GLU A 1 97 ? 4.664 2.548 -14.497 1.00 93.88 97 GLU A C 1
ATOM 796 O O . GLU A 1 97 ? 5.675 1.867 -14.675 1.00 93.88 97 GLU A O 1
ATOM 801 N N . PRO A 1 98 ? 4.222 3.374 -15.475 1.00 92.38 98 PRO A N 1
ATOM 802 C CA . PRO A 1 98 ? 4.839 3.424 -16.812 1.00 92.38 98 PRO A CA 1
ATOM 803 C C . PRO A 1 98 ? 6.310 3.885 -16.842 1.00 92.38 98 PRO A C 1
ATOM 805 O O . PRO A 1 98 ? 6.987 3.776 -17.877 1.00 92.38 98 PRO A O 1
ATOM 808 N N . TYR A 1 99 ? 6.793 4.455 -15.736 1.00 92.38 99 TYR A N 1
ATOM 809 C CA . TYR A 1 99 ? 8.150 4.970 -15.581 1.00 92.38 99 TYR A CA 1
ATOM 810 C C . TYR A 1 99 ? 9.084 3.944 -14.941 1.00 92.38 99 TYR A C 1
ATOM 812 O O . TYR A 1 99 ? 10.242 3.868 -15.348 1.00 92.38 99 TYR A O 1
ATOM 820 N N . ILE A 1 100 ? 8.595 3.174 -13.962 1.00 92.94 100 ILE A N 1
ATOM 821 C CA . ILE A 1 100 ? 9.444 2.318 -13.115 1.00 92.94 100 ILE A CA 1
ATOM 822 C C . ILE A 1 100 ? 9.126 0.823 -13.201 1.00 92.94 100 ILE A C 1
ATOM 824 O O . ILE A 1 100 ? 9.982 0.025 -12.830 1.00 92.94 100 ILE A O 1
ATOM 828 N N . ASN A 1 101 ? 7.936 0.446 -13.684 1.00 91.62 101 ASN A N 1
ATOM 829 C CA . ASN A 1 101 ? 7.473 -0.940 -13.787 1.00 91.62 101 ASN A CA 1
ATOM 830 C C . ASN A 1 101 ? 7.688 -1.743 -12.478 1.00 91.62 101 ASN A C 1
ATOM 832 O O . ASN A 1 101 ? 8.417 -2.739 -12.456 1.00 91.62 101 ASN A O 1
ATOM 836 N N . ALA A 1 102 ? 7.139 -1.246 -11.363 1.00 91.44 102 ALA A N 1
ATOM 837 C CA . ALA A 1 102 ? 7.389 -1.755 -10.016 1.00 91.44 102 ALA A CA 1
ATOM 838 C C . ALA A 1 102 ? 6.304 -2.709 -9.487 1.00 91.44 102 ALA A C 1
ATOM 840 O O . ALA A 1 102 ? 6.551 -3.410 -8.502 1.00 91.44 102 ALA A O 1
ATOM 841 N N . THR A 1 103 ? 5.118 -2.747 -10.094 1.00 90.31 103 THR A N 1
ATOM 842 C CA . THR A 1 103 ? 4.000 -3.585 -9.645 1.00 90.31 103 THR A CA 1
ATOM 843 C C . THR A 1 103 ? 3.767 -4.741 -10.613 1.00 90.31 103 THR A C 1
ATOM 845 O O . THR A 1 103 ? 3.744 -4.577 -11.827 1.00 90.31 103 THR A O 1
ATOM 848 N N . VAL A 1 104 ? 3.641 -5.956 -10.068 1.00 88.25 104 VAL A N 1
ATOM 849 C CA . VAL A 1 104 ? 3.416 -7.171 -10.874 1.00 88.25 104 VAL A CA 1
ATOM 850 C C . VAL A 1 104 ? 1.927 -7.469 -10.993 1.00 88.25 104 VAL A C 1
ATOM 852 O O . VAL A 1 104 ? 1.421 -7.650 -12.096 1.00 88.25 104 VAL A O 1
ATOM 855 N N . ASP A 1 105 ? 1.236 -7.496 -9.854 1.00 86.62 105 ASP A N 1
ATOM 856 C CA . ASP A 1 105 ? -0.209 -7.672 -9.772 1.00 86.62 105 ASP A CA 1
ATOM 857 C C . ASP A 1 105 ? -0.814 -6.488 -9.013 1.00 86.62 105 ASP A C 1
ATOM 859 O O . ASP A 1 105 ? -0.330 -6.094 -7.948 1.00 86.62 105 ASP A O 1
ATOM 863 N N . CYS A 1 106 ? -1.900 -5.943 -9.553 1.00 82.62 106 CYS A N 1
ATOM 864 C CA . CYS A 1 106 ? -2.616 -4.817 -8.970 1.00 82.62 106 CYS A CA 1
ATOM 865 C C . CYS A 1 106 ? -3.935 -5.297 -8.352 1.00 82.62 106 CYS A C 1
ATOM 867 O O . CYS A 1 106 ? -4.935 -5.459 -9.049 1.00 82.62 106 CYS A O 1
ATOM 869 N N . CYS A 1 107 ? -3.965 -5.501 -7.034 1.00 87.31 107 CYS A N 1
ATOM 870 C CA . CYS A 1 107 ? -5.154 -5.916 -6.276 1.00 87.31 107 CYS A CA 1
ATOM 871 C C . CYS A 1 107 ? -6.094 -4.741 -5.927 1.00 87.31 107 CYS A C 1
ATOM 873 O O . CYS A 1 107 ? -6.633 -4.659 -4.826 1.00 87.31 107 CYS A O 1
ATOM 875 N N . PHE A 1 108 ? -6.287 -3.800 -6.857 1.00 92.75 108 PHE A N 1
ATOM 876 C CA . PHE A 1 108 ? -6.978 -2.533 -6.584 1.00 92.75 108 PHE A CA 1
ATOM 877 C C . PHE A 1 108 ? -8.425 -2.706 -6.112 1.00 92.75 108 PHE A C 1
ATOM 879 O O . PHE A 1 108 ? -8.860 -1.988 -5.217 1.00 92.75 108 PHE A O 1
ATOM 886 N N . LEU A 1 109 ? -9.164 -3.657 -6.687 1.00 91.62 109 LEU A N 1
ATOM 887 C CA . LEU A 1 109 ? -10.556 -3.907 -6.304 1.00 91.62 109 LEU A CA 1
ATOM 888 C C . LEU A 1 109 ? -10.654 -4.444 -4.873 1.00 91.62 109 LEU A C 1
ATOM 890 O O . LEU A 1 109 ? -11.414 -3.899 -4.073 1.00 91.62 109 LEU A O 1
ATOM 894 N N . ASP A 1 110 ? -9.837 -5.444 -4.541 1.00 90.81 110 ASP A N 1
ATOM 895 C CA . ASP A 1 110 ? -9.795 -6.032 -3.200 1.00 90.81 110 ASP A CA 1
ATOM 896 C C . ASP A 1 110 ? -9.350 -4.997 -2.161 1.00 90.81 110 ASP A C 1
ATOM 898 O O . ASP A 1 110 ? -9.972 -4.869 -1.110 1.00 90.81 110 ASP A O 1
ATOM 902 N N . ALA A 1 111 ? -8.330 -4.192 -2.481 1.00 92.50 111 ALA A N 1
ATOM 903 C CA . ALA A 1 111 ? -7.844 -3.130 -1.603 1.00 92.50 111 ALA A CA 1
ATOM 904 C C . ALA A 1 111 ? -8.918 -2.064 -1.323 1.00 92.50 111 ALA A C 1
ATOM 906 O O . ALA A 1 111 ? -9.061 -1.612 -0.188 1.00 92.50 111 ALA A O 1
ATOM 907 N N . MET A 1 112 ? -9.699 -1.675 -2.336 1.00 95.25 112 MET A N 1
ATOM 908 C CA . MET A 1 112 ? -10.803 -0.724 -2.165 1.00 95.25 112 MET A CA 1
ATOM 909 C C . MET A 1 112 ? -11.943 -1.310 -1.331 1.00 95.25 112 MET A C 1
ATOM 911 O O . MET A 1 112 ? -12.545 -0.600 -0.527 1.00 95.25 112 MET A O 1
ATOM 915 N N . GLU A 1 113 ? -12.240 -2.598 -1.494 1.00 93.75 113 GLU A N 1
ATOM 916 C CA . GLU A 1 113 ? -13.262 -3.275 -0.698 1.00 93.75 113 GLU A CA 1
ATOM 917 C C . GLU A 1 113 ? -12.839 -3.429 0.770 1.00 93.75 113 GLU A C 1
ATOM 919 O O . GLU A 1 113 ? -13.621 -3.148 1.678 1.00 93.75 113 GLU A O 1
ATOM 924 N N . GLU A 1 114 ? -11.582 -3.795 1.025 1.00 92.31 114 GLU A N 1
ATOM 925 C CA . GLU A 1 114 ? -11.014 -3.818 2.376 1.00 92.31 114 GLU A CA 1
ATOM 926 C C . GLU A 1 114 ? -11.033 -2.418 3.017 1.00 92.31 114 GLU A C 1
ATOM 928 O O . GLU A 1 114 ? -11.414 -2.275 4.181 1.00 92.31 114 GLU A O 1
ATOM 933 N N . ALA A 1 115 ? -10.734 -1.364 2.252 1.00 94.69 115 ALA A N 1
ATOM 934 C CA . ALA A 1 115 ? -10.799 0.011 2.741 1.00 94.69 115 ALA A CA 1
ATOM 935 C C . ALA A 1 115 ? -12.215 0.423 3.185 1.00 94.69 115 ALA A C 1
ATOM 937 O O . ALA A 1 115 ? -12.382 1.021 4.250 1.00 94.69 115 ALA A O 1
ATOM 938 N N . ARG A 1 116 ? -13.255 0.049 2.425 1.00 95.19 116 ARG A N 1
ATOM 939 C CA . ARG A 1 116 ? -14.659 0.310 2.805 1.00 95.19 116 ARG A CA 1
ATOM 940 C C . ARG A 1 116 ? -15.048 -0.395 4.100 1.00 95.19 116 ARG A C 1
ATOM 942 O O . ARG A 1 116 ? -15.796 0.164 4.906 1.00 95.19 116 ARG A O 1
ATOM 949 N N . LYS A 1 117 ? -14.552 -1.615 4.314 1.00 93.62 117 LYS A N 1
ATOM 950 C CA . LYS A 1 117 ? -14.795 -2.369 5.550 1.00 93.62 117 LYS A CA 1
ATOM 951 C C . LYS A 1 117 ? -14.123 -1.707 6.749 1.00 93.62 117 LYS A C 1
ATOM 953 O O . LYS A 1 117 ? -14.731 -1.654 7.813 1.00 93.62 117 LYS A O 1
ATOM 958 N N . VAL A 1 118 ? -12.911 -1.170 6.583 1.00 93.44 118 VAL A N 1
ATOM 959 C CA . VAL A 1 118 ? -12.240 -0.368 7.622 1.00 93.44 118 VAL A CA 1
ATOM 960 C C . VAL A 1 118 ? -13.056 0.879 7.961 1.00 93.44 118 VAL A C 1
ATOM 962 O O . VAL A 1 118 ? -13.327 1.120 9.135 1.00 93.44 118 VAL A O 1
ATOM 965 N N . ASP A 1 119 ? -13.510 1.629 6.956 1.00 94.75 119 ASP A N 1
ATOM 966 C CA . ASP A 1 119 ? -14.324 2.829 7.186 1.00 94.75 119 ASP A CA 1
ATOM 967 C C . ASP A 1 119 ? -15.649 2.497 7.887 1.00 94.75 119 ASP A C 1
ATOM 969 O O . ASP A 1 119 ? -16.062 3.198 8.811 1.00 94.75 119 ASP A O 1
ATOM 973 N N . SER A 1 120 ? -16.283 1.382 7.515 1.00 93.38 120 SER A N 1
ATOM 974 C CA . SER A 1 120 ? -17.504 0.888 8.165 1.00 93.38 120 SER A CA 1
ATOM 975 C C . SER A 1 120 ? -17.255 0.459 9.615 1.00 93.38 120 SER A C 1
ATOM 977 O O . SER A 1 120 ? -18.069 0.742 10.492 1.00 93.38 120 SER A O 1
ATOM 979 N N . LEU A 1 121 ? -16.114 -0.183 9.890 1.00 91.44 121 LEU A N 1
ATOM 980 C CA . LEU A 1 121 ? -15.698 -0.576 11.238 1.00 91.44 121 LEU A CA 1
ATOM 981 C C . LEU A 1 121 ? -15.536 0.651 12.143 1.00 91.44 121 LEU A C 1
ATOM 983 O O . LEU A 1 121 ? -16.024 0.648 13.270 1.00 91.44 121 LEU A O 1
ATOM 987 N N . ILE A 1 122 ? -14.893 1.706 11.643 1.00 91.62 122 ILE A N 1
ATOM 988 C CA . ILE A 1 122 ? -14.698 2.958 12.385 1.00 91.62 122 ILE A CA 1
ATOM 989 C C . ILE A 1 122 ? -16.044 3.656 12.606 1.00 91.62 122 ILE A C 1
ATOM 991 O O . ILE A 1 122 ? -16.344 4.067 13.725 1.00 91.62 122 ILE A O 1
ATOM 995 N N . ALA A 1 123 ? -16.889 3.722 11.573 1.00 91.81 123 ALA A N 1
ATOM 996 C CA . ALA A 1 123 ? -18.219 4.323 11.658 1.00 91.81 123 ALA A CA 1
ATOM 997 C C . ALA A 1 123 ? -19.157 3.582 12.626 1.00 91.81 123 ALA A C 1
ATOM 999 O O . ALA A 1 123 ? -20.011 4.210 13.247 1.00 91.81 123 ALA A O 1
ATOM 1000 N N . SER A 1 124 ? -18.991 2.263 12.783 1.00 90.12 124 SER A N 1
ATOM 1001 C CA . SER A 1 124 ? -19.785 1.463 13.724 1.00 90.12 124 SER A CA 1
ATOM 1002 C C . SER A 1 124 ? -19.538 1.827 15.192 1.00 90.12 124 SER A C 1
ATOM 1004 O O . SER A 1 124 ? -20.377 1.531 16.039 1.00 90.12 124 SER A O 1
ATOM 1006 N N . GLY A 1 125 ? -18.381 2.424 15.512 1.00 87.31 125 GLY A N 1
ATOM 1007 C CA . GLY A 1 125 ? -17.990 2.740 16.887 1.00 87.31 125 GLY A CA 1
ATOM 1008 C C . GLY A 1 125 ? -17.811 1.516 17.796 1.00 87.31 125 GLY A C 1
ATOM 1009 O O . GLY A 1 125 ? -17.728 1.674 19.010 1.00 87.31 125 GLY A O 1
ATOM 1010 N N . GLN A 1 126 ? -17.754 0.299 17.237 1.00 86.06 126 GLN A N 1
ATOM 1011 C CA . GLN A 1 126 ? -17.696 -0.954 18.001 1.00 86.06 126 GLN A CA 1
ATOM 1012 C C . GLN A 1 126 ? -16.415 -1.099 18.839 1.00 86.06 126 GLN A C 1
ATOM 1014 O O . GLN A 1 126 ? -16.415 -1.792 19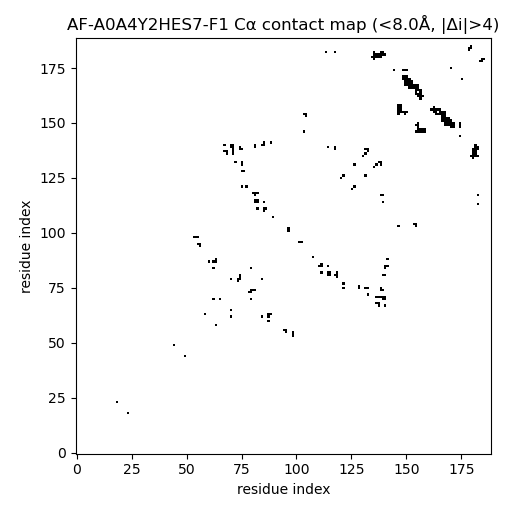.855 1.00 86.06 126 GLN A O 1
ATOM 1019 N N . TYR A 1 127 ? -15.325 -0.461 18.413 1.00 86.94 127 TYR A N 1
ATOM 1020 C CA . TYR A 1 127 ? -14.022 -0.521 19.068 1.00 86.94 127 TYR A CA 1
ATOM 1021 C C . TYR A 1 127 ? -13.587 0.874 19.502 1.00 86.94 127 TYR A C 1
ATOM 1023 O O . TYR A 1 127 ? -13.765 1.840 18.756 1.00 86.94 127 TYR A O 1
ATOM 1031 N N . THR A 1 128 ? -12.962 0.981 20.676 1.00 90.25 128 THR A N 1
ATOM 1032 C CA . THR A 1 128 ? -12.334 2.245 21.077 1.00 90.25 128 THR A CA 1
ATOM 1033 C C . THR A 1 128 ? -11.067 2.500 20.262 1.00 90.25 128 THR A C 1
ATOM 1035 O O . THR A 1 128 ? -10.477 1.589 19.669 1.00 90.25 128 THR A O 1
ATOM 1038 N N . LYS A 1 129 ? -10.620 3.758 20.226 1.00 89.19 129 LYS A N 1
ATOM 1039 C CA . LYS A 1 129 ? -9.426 4.157 19.468 1.00 89.19 129 LYS A CA 1
ATOM 1040 C C . LYS A 1 129 ? -8.171 3.456 19.987 1.00 89.19 129 LYS A C 1
ATOM 1042 O O . LYS A 1 129 ? -7.333 3.041 19.193 1.00 89.19 129 LYS A O 1
ATOM 1047 N N . GLU A 1 130 ? -8.083 3.277 21.300 1.00 90.75 130 GLU A N 1
ATOM 1048 C CA . GLU A 1 130 ? -6.984 2.611 22.001 1.00 90.75 130 GLU A CA 1
ATOM 1049 C C . GLU A 1 130 ? -6.982 1.112 21.685 1.00 90.75 130 GLU A C 1
ATOM 1051 O O . GLU A 1 130 ? -5.958 0.562 21.291 1.00 90.75 130 GLU A O 1
ATOM 1056 N N . GLN A 1 131 ? -8.155 0.466 21.716 1.00 91.19 131 GLN A N 1
ATOM 1057 C CA . GLN A 1 131 ? -8.292 -0.936 21.311 1.00 91.19 131 GLN A CA 1
ATOM 1058 C C . GLN A 1 131 ? -7.878 -1.152 19.853 1.00 91.19 131 GLN A C 1
ATOM 1060 O O . GLN A 1 131 ? -7.237 -2.154 19.526 1.00 91.19 131 GLN A O 1
ATOM 1065 N N . LEU A 1 132 ? -8.239 -0.230 18.955 1.00 90.75 132 LEU A N 1
ATOM 1066 C CA . LEU A 1 132 ? -7.802 -0.287 17.561 1.00 90.75 132 LEU A CA 1
ATOM 1067 C C . LEU A 1 132 ? -6.300 -0.033 17.421 1.00 90.75 132 LEU A C 1
ATOM 1069 O O . LEU A 1 132 ? -5.682 -0.667 16.575 1.00 90.75 132 LEU A O 1
ATOM 1073 N N . ALA A 1 133 ? -5.700 0.843 18.227 1.00 90.81 133 ALA A N 1
ATOM 1074 C CA . ALA A 1 133 ? -4.258 1.074 18.203 1.00 90.81 133 ALA A CA 1
ATOM 1075 C C . ALA A 1 133 ? -3.469 -0.179 18.626 1.00 90.81 133 ALA A C 1
ATOM 1077 O O . ALA A 1 133 ? -2.501 -0.531 17.955 1.00 90.81 133 ALA A O 1
ATOM 1078 N N . ASP A 1 134 ? -3.932 -0.888 19.657 1.00 91.75 134 ASP A N 1
ATOM 1079 C CA . ASP A 1 134 ? -3.268 -2.093 20.166 1.00 91.75 134 ASP A CA 1
ATOM 1080 C C . ASP A 1 134 ? -3.491 -3.311 19.262 1.00 91.75 134 ASP A C 1
ATOM 1082 O O . ASP A 1 134 ? -2.566 -4.070 18.968 1.00 91.75 134 ASP A O 1
ATOM 1086 N N . THR A 1 135 ? -4.728 -3.517 18.796 1.00 91.19 135 THR A N 1
ATOM 1087 C CA . THR A 1 135 ? -5.074 -4.707 17.998 1.00 91.19 135 THR A CA 1
ATOM 1088 C C . THR A 1 135 ? -4.778 -4.544 16.510 1.00 91.19 135 THR A C 1
ATOM 1090 O O . THR A 1 135 ? -4.514 -5.538 15.831 1.00 91.19 135 THR A O 1
ATOM 1093 N N . LYS A 1 136 ? -4.855 -3.313 15.990 1.00 92.62 136 LYS A N 1
ATOM 1094 C CA . LYS A 1 136 ? -4.703 -2.969 14.568 1.00 92.62 136 LYS A CA 1
ATOM 1095 C C . LYS A 1 136 ? -3.836 -1.707 14.403 1.00 92.62 136 LYS A C 1
ATOM 1097 O O . LYS A 1 136 ? -4.316 -0.659 13.951 1.00 92.62 136 LYS A O 1
ATOM 1102 N N . PRO A 1 137 ? -2.538 -1.780 14.749 1.00 93.31 137 PRO A N 1
ATOM 1103 C CA . PRO A 1 137 ? -1.657 -0.611 14.739 1.00 93.31 137 PRO A CA 1
ATOM 1104 C C . PRO A 1 137 ? -1.519 0.039 13.354 1.00 93.31 137 PRO A C 1
ATOM 1106 O O . PRO A 1 137 ? -1.279 1.245 13.278 1.00 93.31 137 PRO A O 1
ATOM 1109 N N . LEU A 1 138 ? -1.728 -0.719 12.270 1.00 94.56 138 LEU A N 1
ATOM 1110 C CA . LEU A 1 138 ? -1.629 -0.266 10.878 1.00 94.56 138 LEU A CA 1
ATOM 1111 C C . LEU A 1 138 ? -2.999 -0.177 10.184 1.00 94.56 138 LEU A C 1
ATOM 1113 O O . LEU A 1 138 ? -3.092 -0.377 8.972 1.00 94.56 138 LEU A O 1
ATOM 1117 N N . LEU A 1 139 ? -4.065 0.091 10.948 1.00 94.00 139 LEU A N 1
ATOM 1118 C CA . LEU A 1 139 ? -5.435 0.133 10.436 1.00 94.00 139 LEU A CA 1
ATOM 1119 C C . LEU A 1 139 ? -5.565 0.992 9.169 1.00 94.00 139 LEU A C 1
ATOM 1121 O O . LEU A 1 139 ? -5.289 2.189 9.198 1.00 94.00 139 LEU A O 1
ATOM 1125 N N . GLY A 1 140 ? -6.000 0.371 8.070 1.00 92.31 140 GLY A N 1
ATOM 1126 C CA . GLY A 1 140 ? -6.271 1.060 6.804 1.00 92.31 140 GLY A CA 1
ATOM 1127 C C . GLY A 1 140 ? -5.045 1.572 6.035 1.00 92.31 140 GLY A C 1
ATOM 1128 O O . GLY A 1 140 ? -5.205 2.289 5.050 1.00 92.31 140 GLY A O 1
ATOM 1129 N N . VAL A 1 141 ? -3.823 1.223 6.452 1.00 95.38 141 VAL A N 1
ATOM 1130 C CA . VAL A 1 141 ? -2.593 1.647 5.766 1.00 95.38 141 VAL A CA 1
ATOM 1131 C C . VAL A 1 141 ? -2.267 0.692 4.607 1.00 95.38 141 VAL A C 1
ATOM 1133 O O . VAL A 1 141 ? -2.043 -0.497 4.852 1.00 95.38 141 VAL A O 1
ATOM 1136 N N . PRO A 1 142 ? -2.175 1.177 3.352 1.00 94.06 142 PRO A N 1
ATOM 1137 C CA . PRO A 1 142 ? -1.736 0.359 2.225 1.00 94.06 142 PRO A CA 1
ATOM 1138 C C . PRO A 1 142 ? -0.283 -0.090 2.379 1.00 94.06 142 PRO A C 1
ATOM 1140 O O . PRO A 1 142 ? 0.576 0.685 2.801 1.00 94.06 142 PRO A O 1
ATOM 1143 N N . PHE A 1 143 ? 0.019 -1.317 1.962 1.00 93.38 143 PHE A N 1
ATOM 1144 C CA . PHE A 1 143 ? 1.386 -1.827 1.905 1.00 93.38 143 PHE A CA 1
ATOM 1145 C C . PHE A 1 143 ? 1.610 -2.640 0.632 1.00 93.38 143 PHE A C 1
ATOM 1147 O O . PHE A 1 143 ? 0.684 -3.230 0.078 1.00 93.38 143 PHE A O 1
ATOM 1154 N N . SER A 1 144 ? 2.857 -2.670 0.168 1.00 93.12 144 SER A N 1
ATOM 1155 C CA . SER A 1 144 ? 3.287 -3.519 -0.937 1.00 93.12 144 SER A CA 1
ATOM 1156 C C . SER A 1 144 ? 4.017 -4.749 -0.409 1.00 93.12 144 SER A C 1
ATOM 1158 O O . SER A 1 144 ? 4.648 -4.727 0.650 1.00 93.12 144 SER A O 1
ATOM 1160 N N . VAL A 1 145 ? 3.933 -5.842 -1.163 1.00 93.12 145 VAL A N 1
ATOM 1161 C CA . VAL A 1 145 ? 4.610 -7.099 -0.849 1.00 93.12 145 VAL A CA 1
ATOM 1162 C C . VAL A 1 145 ? 5.518 -7.449 -2.013 1.00 93.12 145 VAL A C 1
ATOM 1164 O O . VAL A 1 145 ? 5.107 -7.425 -3.171 1.00 93.12 145 VAL A O 1
ATOM 1167 N N . LYS A 1 146 ? 6.776 -7.777 -1.714 1.00 92.00 146 LYS A N 1
ATOM 1168 C CA . LYS A 1 146 ? 7.705 -8.269 -2.731 1.00 92.00 146 LYS A CA 1
ATOM 1169 C C . LYS A 1 146 ? 7.174 -9.593 -3.284 1.00 92.00 146 LYS A C 1
ATOM 1171 O O . LYS A 1 146 ? 6.879 -10.482 -2.492 1.00 92.00 146 LYS A O 1
ATOM 1176 N N . VAL A 1 147 ? 7.172 -9.762 -4.611 1.00 91.50 147 VAL A N 1
ATOM 1177 C CA . VAL A 1 147 ? 6.694 -10.955 -5.367 1.00 91.50 147 VAL A CA 1
ATOM 1178 C C . VAL A 1 147 ? 7.483 -12.263 -5.103 1.00 91.50 147 VAL A C 1
ATOM 1180 O O . VAL A 1 147 ? 7.463 -13.216 -5.880 1.00 91.50 147 VAL A O 1
ATOM 1183 N N . LEU A 1 148 ? 8.234 -12.284 -4.006 1.00 92.44 148 LEU A N 1
ATOM 1184 C CA . LEU A 1 148 ? 8.919 -13.428 -3.419 1.00 92.44 148 LEU A CA 1
ATOM 1185 C C . LEU A 1 148 ? 8.121 -14.030 -2.248 1.00 92.44 148 LEU A C 1
ATOM 1187 O O . LEU A 1 148 ? 8.324 -15.187 -1.901 1.00 92.44 148 LEU A O 1
ATOM 1191 N N . LEU A 1 149 ? 7.257 -13.237 -1.609 1.00 92.69 149 LEU A N 1
ATOM 1192 C CA . LEU A 1 149 ? 6.424 -13.676 -0.497 1.00 92.69 149 LEU A CA 1
ATOM 1193 C C . LEU A 1 149 ? 5.058 -14.120 -1.011 1.00 92.69 149 LEU A C 1
ATOM 1195 O O . LEU A 1 149 ? 4.476 -13.496 -1.897 1.00 92.69 149 LEU A O 1
ATOM 1199 N N . LEU A 1 150 ? 4.540 -15.186 -0.408 1.00 93.69 150 LEU A N 1
ATOM 1200 C CA . LEU A 1 150 ? 3.238 -15.739 -0.750 1.00 93.69 150 LEU A CA 1
ATOM 1201 C C . LEU A 1 150 ? 2.122 -14.792 -0.291 1.00 93.69 150 LEU A C 1
ATOM 1203 O O . LEU A 1 150 ? 2.078 -14.397 0.882 1.00 93.69 150 LEU A O 1
ATOM 1207 N N . VAL A 1 151 ? 1.236 -14.446 -1.224 1.00 93.25 151 VAL A N 1
ATOM 1208 C CA . VAL A 1 151 ? -0.020 -13.734 -0.974 1.00 93.25 151 VAL A CA 1
ATOM 1209 C C . VAL A 1 151 ? -1.133 -14.508 -1.670 1.00 93.25 151 VAL A C 1
ATOM 1211 O O . VAL A 1 151 ? -1.115 -14.639 -2.894 1.00 93.25 151 VAL A O 1
ATOM 1214 N N . LYS A 1 152 ? -2.095 -15.019 -0.902 1.00 92.12 152 LYS A N 1
ATOM 1215 C CA . LYS A 1 152 ? -3.185 -15.875 -1.382 1.00 92.12 152 LYS A CA 1
ATOM 1216 C C . LYS A 1 152 ? -3.868 -15.272 -2.612 1.00 92.12 152 LYS A C 1
ATOM 1218 O O . LYS A 1 152 ? -4.379 -14.155 -2.556 1.00 92.12 152 LYS A O 1
ATOM 1223 N N . GLY A 1 153 ? -3.876 -16.026 -3.712 1.00 91.19 153 GLY A N 1
ATOM 1224 C CA . GLY A 1 153 ? -4.504 -15.650 -4.982 1.00 91.19 153 GLY A CA 1
ATOM 1225 C C . GLY A 1 153 ? -3.652 -14.787 -5.924 1.00 91.19 153 GLY A C 1
ATOM 1226 O O . GLY A 1 153 ? -4.021 -14.654 -7.094 1.00 91.19 153 GLY A O 1
ATOM 1227 N N . LEU A 1 154 ? -2.512 -14.251 -5.470 1.00 91.94 154 LEU A N 1
ATOM 1228 C CA . LEU A 1 154 ? -1.592 -13.445 -6.285 1.00 91.94 154 LEU A CA 1
ATOM 1229 C C . LEU A 1 154 ? -0.383 -14.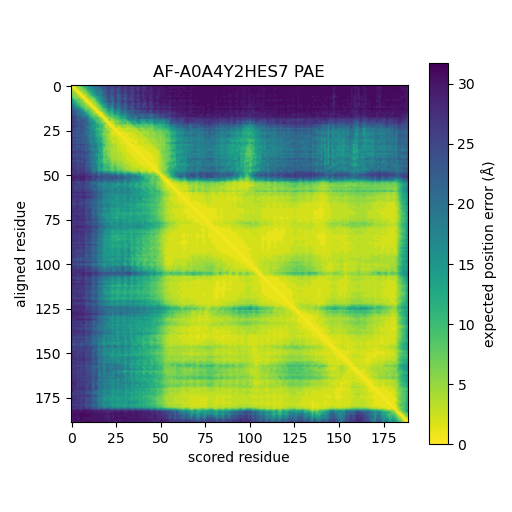259 -6.763 1.00 91.94 154 LEU A C 1
ATOM 1231 O O . LEU A 1 154 ? -0.111 -15.360 -6.271 1.00 91.94 154 LEU A O 1
ATOM 1235 N N . ARG A 1 155 ? 0.349 -13.722 -7.745 1.00 92.62 155 ARG A N 1
ATOM 1236 C CA . ARG A 1 155 ? 1.545 -14.367 -8.288 1.00 92.62 155 ARG A CA 1
ATOM 1237 C C . ARG A 1 155 ? 2.709 -14.334 -7.304 1.00 92.62 155 ARG A C 1
ATOM 1239 O O . ARG A 1 155 ? 2.954 -13.342 -6.623 1.00 92.62 155 ARG A O 1
ATOM 1246 N N . CYS A 1 156 ? 3.488 -15.409 -7.313 1.00 92.06 156 CYS A N 1
ATOM 1247 C CA . CYS A 1 156 ? 4.750 -15.524 -6.591 1.00 92.06 156 CYS A CA 1
ATOM 1248 C C . CYS A 1 156 ? 5.844 -15.986 -7.562 1.00 92.06 156 CYS A C 1
ATOM 1250 O O . CYS A 1 156 ? 6.232 -17.150 -7.587 1.00 92.06 156 CYS A O 1
ATOM 1252 N N . THR A 1 157 ? 6.320 -15.070 -8.406 1.00 90.31 157 THR A N 1
ATOM 1253 C CA . THR A 1 157 ? 7.246 -15.391 -9.505 1.00 90.31 157 THR A CA 1
ATOM 1254 C C . THR A 1 157 ? 8.717 -15.402 -9.085 1.00 90.31 157 THR A C 1
ATOM 1256 O O . THR A 1 157 ? 9.572 -15.888 -9.827 1.00 90.31 157 THR A O 1
ATOM 1259 N N . GLY A 1 158 ? 9.060 -14.793 -7.942 1.00 87.12 158 GLY A N 1
ATOM 1260 C CA . GLY A 1 158 ? 10.454 -14.614 -7.521 1.00 87.12 158 GLY A CA 1
ATOM 1261 C C . GLY A 1 158 ? 11.317 -13.833 -8.527 1.00 87.12 158 GLY A C 1
ATOM 1262 O O . GLY A 1 158 ? 12.540 -13.906 -8.463 1.00 87.12 158 GLY A O 1
ATOM 1263 N N . GLY A 1 159 ? 10.700 -13.116 -9.476 1.00 87.62 159 GLY A N 1
ATOM 1264 C CA . GLY A 1 159 ? 11.400 -12.432 -10.568 1.00 87.62 159 GLY A CA 1
ATOM 1265 C C . GLY A 1 159 ? 11.890 -13.349 -11.697 1.00 87.62 159 GLY A C 1
ATOM 1266 O O . GLY A 1 159 ? 12.627 -12.891 -12.566 1.00 87.62 159 GLY A O 1
ATOM 1267 N N . SER A 1 160 ? 11.491 -14.626 -11.716 1.00 91.88 160 SER A N 1
ATOM 1268 C CA . SER A 1 160 ? 11.870 -15.585 -12.758 1.00 91.88 160 SER A CA 1
ATOM 1269 C C . SER A 1 160 ? 10.715 -15.869 -13.714 1.00 91.88 160 SER A C 1
ATOM 1271 O O . SER A 1 160 ? 9.584 -16.117 -13.296 1.00 91.88 160 SER A O 1
ATOM 1273 N N . LYS A 1 161 ? 11.022 -15.923 -15.016 1.00 91.12 161 LYS A N 1
ATOM 1274 C CA . LYS A 1 161 ? 10.055 -16.315 -16.054 1.00 91.12 161 LYS A CA 1
ATOM 1275 C C . LYS A 1 161 ? 9.567 -17.757 -15.897 1.00 91.12 161 LYS A C 1
ATOM 1277 O O . LYS A 1 161 ? 8.455 -18.052 -16.311 1.00 91.12 161 LYS A O 1
ATOM 1282 N N . LEU A 1 162 ? 10.363 -18.630 -15.272 1.00 93.38 162 LEU A N 1
ATOM 1283 C CA . LEU A 1 162 ? 9.980 -20.025 -15.015 1.00 93.38 162 LEU A CA 1
ATOM 1284 C C . LEU A 1 162 ? 8.754 -20.139 -14.099 1.00 93.38 162 LEU A C 1
ATOM 1286 O O . LEU A 1 162 ? 8.025 -21.120 -14.174 1.00 93.38 162 LEU A O 1
ATOM 1290 N N . PHE A 1 163 ? 8.522 -19.132 -13.255 1.00 91.12 163 PHE A N 1
ATOM 1291 C CA . P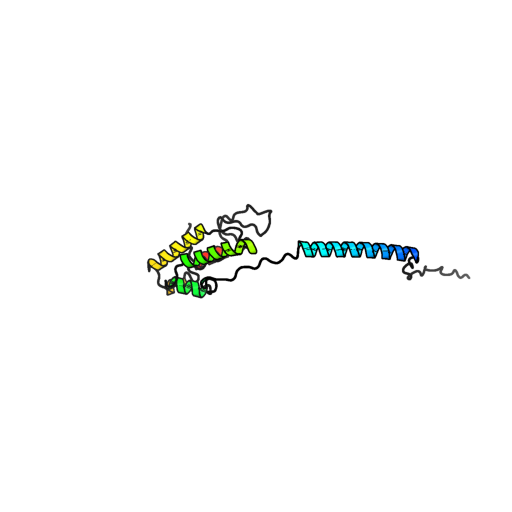HE A 1 163 ? 7.428 -19.107 -12.287 1.00 91.12 163 PHE A CA 1
ATOM 1292 C C . PHE A 1 163 ? 6.375 -18.044 -12.627 1.00 91.12 163 PHE A C 1
ATOM 1294 O O . PHE A 1 163 ? 5.630 -17.626 -11.747 1.00 91.12 163 PHE A O 1
ATOM 1301 N N . ALA A 1 164 ? 6.307 -17.580 -13.882 1.00 89.19 164 ALA A N 1
ATOM 1302 C CA . ALA A 1 164 ? 5.421 -16.482 -14.288 1.00 89.19 164 ALA A CA 1
ATOM 1303 C C . ALA A 1 164 ? 3.932 -16.741 -13.976 1.00 89.19 164 ALA A C 1
ATOM 1305 O O . ALA A 1 164 ? 3.202 -15.811 -13.624 1.00 89.19 164 ALA A O 1
ATOM 1306 N N . ASP A 1 165 ? 3.511 -18.005 -14.047 1.00 91.31 165 ASP A N 1
ATOM 1307 C CA . ASP A 1 165 ? 2.125 -18.429 -13.823 1.00 91.31 165 ASP A CA 1
ATOM 1308 C C . ASP A 1 165 ? 1.875 -19.000 -12.418 1.00 91.31 165 ASP A C 1
ATOM 1310 O O . ASP A 1 165 ? 0.751 -19.387 -12.093 1.00 91.31 165 ASP A O 1
ATOM 1314 N N . LEU A 1 166 ? 2.899 -19.036 -11.556 1.00 92.88 166 LEU A N 1
ATOM 1315 C CA . LEU A 1 166 ? 2.768 -19.553 -10.198 1.00 92.88 166 LEU A CA 1
ATOM 1316 C C . LEU A 1 166 ? 1.958 -18.579 -9.335 1.00 92.88 166 LEU A C 1
ATOM 1318 O O . LEU A 1 166 ? 2.389 -17.452 -9.080 1.00 92.88 166 LEU A O 1
ATOM 1322 N N . LYS A 1 167 ? 0.806 -19.039 -8.839 1.00 93.50 167 LYS A N 1
ATOM 1323 C CA . LYS A 1 167 ? -0.022 -18.325 -7.859 1.00 93.50 167 LYS A CA 1
ATOM 1324 C C . LYS A 1 167 ? 0.063 -18.986 -6.492 1.00 93.50 167 LYS A C 1
ATOM 1326 O O . LYS A 1 167 ? 0.074 -20.211 -6.392 1.00 93.50 167 LYS A O 1
ATOM 1331 N N . ALA A 1 168 ? 0.108 -18.176 -5.442 1.00 93.00 168 ALA A N 1
ATOM 1332 C CA . ALA A 1 168 ? 0.148 -18.676 -4.076 1.00 93.00 168 ALA A CA 1
ATOM 1333 C C . ALA A 1 168 ? -1.243 -19.135 -3.607 1.00 93.00 168 ALA A C 1
ATOM 1335 O O . ALA A 1 168 ? -2.234 -18.422 -3.785 1.00 93.00 168 ALA A O 1
ATOM 1336 N N . GLY A 1 169 ? -1.304 -20.316 -2.984 1.00 93.62 169 GLY A N 1
ATOM 1337 C CA . GLY A 1 169 ? -2.526 -20.840 -2.360 1.00 93.62 169 GLY A CA 1
ATOM 1338 C C . GLY A 1 169 ? -2.863 -20.161 -1.031 1.00 93.62 169 GLY A C 1
ATOM 1339 O O . GLY A 1 169 ? -4.035 -19.927 -0.750 1.00 93.62 169 GLY A O 1
ATOM 1340 N N . ASP A 1 170 ? -1.836 -19.765 -0.275 1.00 93.25 170 ASP A N 1
ATOM 1341 C CA . ASP A 1 170 ? -1.955 -19.185 1.063 1.00 93.25 170 ASP A CA 1
ATOM 1342 C C . ASP A 1 170 ? -1.039 -17.970 1.248 1.00 93.25 170 ASP A C 1
ATOM 1344 O O . ASP A 1 170 ? -0.136 -17.712 0.449 1.00 93.25 170 ASP A O 1
ATOM 1348 N N . ASP A 1 171 ? -1.282 -17.210 2.315 1.00 93.75 171 ASP A N 1
ATOM 1349 C CA . ASP A 1 171 ? -0.417 -16.107 2.725 1.00 93.75 171 ASP A CA 1
ATOM 1350 C C . ASP A 1 171 ? 0.815 -16.631 3.478 1.00 93.75 171 ASP A C 1
ATOM 1352 O O . ASP A 1 171 ? 0.727 -17.531 4.312 1.00 93.75 171 ASP A O 1
ATOM 1356 N N . SER A 1 172 ? 1.977 -16.018 3.245 1.00 94.62 172 SER A N 1
ATOM 1357 C CA . SER A 1 172 ? 3.156 -16.270 4.080 1.00 94.62 172 SER A CA 1
ATOM 1358 C C . SER A 1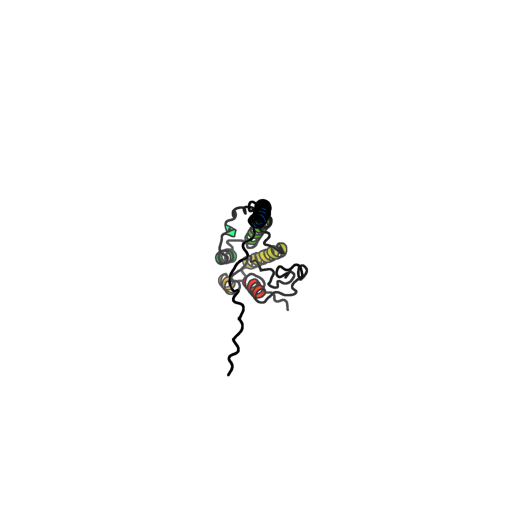 172 ? 2.945 -15.724 5.505 1.00 94.62 172 SER A C 1
ATOM 1360 O O . SER A 1 172 ? 2.213 -14.743 5.671 1.00 94.62 172 SER A O 1
ATOM 1362 N N . PRO A 1 173 ? 3.603 -16.279 6.545 1.00 95.25 173 PRO A N 1
ATOM 1363 C CA . PRO A 1 173 ? 3.373 -15.870 7.936 1.00 95.25 173 PRO A CA 1
ATOM 1364 C C . PRO A 1 173 ? 3.521 -14.362 8.179 1.00 95.25 173 PRO A C 1
ATOM 1366 O O . PRO A 1 173 ? 2.713 -13.752 8.876 1.00 95.25 173 PRO A O 1
ATOM 1369 N N . SER A 1 174 ? 4.518 -13.732 7.558 1.00 94.62 174 SER A N 1
ATOM 1370 C CA . SER A 1 174 ? 4.747 -12.289 7.649 1.00 94.62 174 SER A CA 1
ATOM 1371 C C . SER A 1 174 ? 3.649 -11.474 6.956 1.00 94.62 174 SER A C 1
ATOM 1373 O O . SER A 1 174 ? 3.216 -10.460 7.501 1.00 94.62 174 SER A O 1
ATOM 1375 N N . VAL A 1 175 ? 3.138 -11.924 5.805 1.00 94.06 175 VAL A N 1
ATOM 1376 C CA . VAL A 1 175 ? 1.988 -11.290 5.132 1.00 94.06 175 VAL A CA 1
ATOM 1377 C C . VAL A 1 175 ? 0.723 -11.428 5.978 1.00 94.06 175 VAL A C 1
ATOM 1379 O O . VAL A 1 175 ? 0.006 -10.445 6.157 1.00 94.06 175 VAL A O 1
ATOM 1382 N N . ALA A 1 176 ? 0.467 -12.608 6.547 1.00 93.62 176 ALA A N 1
ATOM 1383 C CA . ALA A 1 176 ? -0.687 -12.846 7.410 1.00 93.62 176 ALA A CA 1
ATOM 1384 C C . ALA A 1 176 ? -0.675 -11.930 8.648 1.00 93.62 176 ALA A C 1
ATOM 1386 O O . ALA A 1 176 ? -1.691 -11.316 8.977 1.00 93.62 176 ALA A O 1
ATOM 1387 N N . LEU A 1 177 ? 0.486 -11.763 9.294 1.00 93.75 177 LEU A N 1
ATOM 1388 C CA . LEU A 1 177 ? 0.654 -10.839 10.422 1.00 93.75 177 LEU A CA 1
ATOM 1389 C C . LEU A 1 177 ? 0.418 -9.377 10.019 1.00 93.75 177 LEU A C 1
ATOM 1391 O O . LEU A 1 177 ? -0.285 -8.659 10.730 1.00 93.75 177 LEU A O 1
ATOM 1395 N N . MET A 1 178 ? 0.944 -8.947 8.869 1.00 93.25 178 MET A N 1
ATOM 1396 C CA . MET A 1 178 ? 0.719 -7.590 8.357 1.00 93.25 178 MET A CA 1
ATOM 1397 C C . MET A 1 178 ? -0.759 -7.332 8.057 1.00 93.25 178 MET A C 1
ATOM 1399 O O . MET A 1 178 ? -1.311 -6.319 8.485 1.00 93.25 178 MET A O 1
ATOM 1403 N N . LYS A 1 179 ? -1.433 -8.277 7.393 1.00 92.00 179 LYS A N 1
ATOM 1404 C CA . LYS A 1 179 ? -2.873 -8.190 7.129 1.00 92.00 179 LYS A CA 1
ATOM 1405 C C . LYS A 1 179 ? -3.680 -8.136 8.432 1.00 92.00 179 LYS A C 1
ATOM 1407 O O . LYS A 1 179 ? -4.587 -7.310 8.533 1.00 92.00 179 LYS A O 1
ATOM 1412 N N . LYS A 1 180 ? -3.311 -8.929 9.448 1.00 91.75 180 LYS A N 1
ATOM 1413 C CA . LYS A 1 180 ? -3.929 -8.912 10.788 1.00 91.75 180 LYS A CA 1
ATOM 1414 C C . LYS A 1 180 ? -3.763 -7.568 11.501 1.00 91.75 180 LYS A C 1
ATOM 1416 O O . LYS A 1 180 ? -4.714 -7.095 12.117 1.00 91.75 180 LYS A O 1
ATOM 1421 N N . ALA A 1 181 ? -2.592 -6.942 11.383 1.00 92.12 181 ALA A N 1
ATOM 1422 C CA . ALA A 1 181 ? -2.307 -5.629 11.961 1.00 92.12 181 ALA A CA 1
ATOM 1423 C C . ALA A 1 181 ? -3.038 -4.469 11.256 1.00 92.12 181 ALA A C 1
ATOM 1425 O O . ALA A 1 181 ? -3.188 -3.400 11.848 1.00 92.12 181 ALA A O 1
ATOM 1426 N N . GLY A 1 182 ? -3.465 -4.660 10.002 1.00 85.19 182 GLY A N 1
ATOM 1427 C CA . GLY A 1 182 ? -4.134 -3.637 9.198 1.00 85.19 182 GLY A CA 1
ATOM 1428 C C . GLY A 1 182 ? -5.654 -3.767 9.139 1.00 85.19 182 GLY A C 1
ATOM 1429 O O . GLY A 1 182 ? -6.363 -2.790 9.317 1.00 85.19 182 GLY A O 1
ATOM 1430 N N . HIS A 1 183 ? -6.202 -4.949 8.882 1.00 70.56 183 HIS A N 1
ATOM 1431 C CA . HIS A 1 183 ? -7.655 -5.086 8.721 1.00 70.56 183 HIS A CA 1
ATOM 1432 C C . HIS A 1 183 ? -8.136 -6.533 8.821 1.00 70.56 183 HIS A C 1
ATOM 1434 O O . HIS A 1 183 ? -9.155 -6.811 9.456 1.00 70.56 183 HIS A O 1
ATOM 1440 N N . ARG A 1 184 ? -7.410 -7.461 8.194 1.00 55.31 184 ARG A N 1
ATOM 1441 C CA . ARG A 1 184 ? -7.884 -8.819 7.948 1.00 55.31 184 ARG A CA 1
ATOM 1442 C C . ARG A 1 184 ?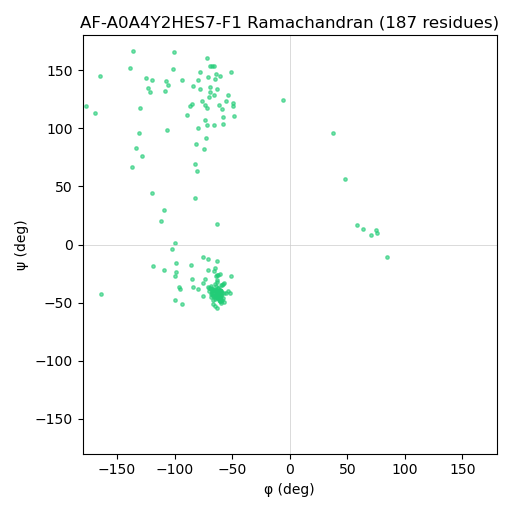 -7.747 -9.675 9.202 1.00 55.31 184 ARG A C 1
ATOM 1444 O O . ARG A 1 184 ? -6.687 -10.218 9.496 1.00 55.31 184 ARG A O 1
ATOM 1451 N N . HIS A 1 185 ? -8.848 -9.859 9.916 1.00 41.66 185 HIS A N 1
ATOM 1452 C CA . HIS A 1 185 ? -9.007 -11.041 10.751 1.00 41.66 185 HIS A CA 1
ATOM 1453 C C . HIS A 1 185 ? -9.466 -12.179 9.834 1.00 41.66 185 HIS A C 1
ATOM 1455 O O . HIS A 1 185 ? -10.663 -12.354 9.629 1.00 41.66 185 HIS A O 1
ATOM 1461 N N . SER A 1 186 ? -8.540 -12.905 9.199 1.00 38.16 186 SER A N 1
ATOM 1462 C CA . SER A 1 186 ? -8.916 -14.157 8.536 1.00 38.16 186 SER A CA 1
ATOM 1463 C C . SER A 1 186 ? -9.140 -15.216 9.613 1.00 38.16 186 SER A C 1
ATOM 1465 O O . SER A 1 186 ? -8.247 -16.005 9.911 1.00 38.16 186 SER A O 1
ATOM 1467 N N . ASN A 1 187 ? -10.329 -15.210 10.210 1.00 32.03 187 ASN A N 1
ATOM 1468 C CA . ASN A 1 187 ? -10.942 -16.458 10.644 1.00 32.03 187 ASN A CA 1
ATOM 1469 C C . ASN A 1 187 ? -11.617 -17.062 9.410 1.00 32.03 187 ASN A C 1
ATOM 1471 O O . ASN A 1 187 ? -12.839 -17.056 9.306 1.00 32.03 187 ASN A O 1
ATOM 1475 N N . ASP A 1 188 ? -10.804 -17.518 8.462 1.00 36.72 188 ASP A N 1
ATOM 1476 C CA . ASP A 1 188 ? -11.235 -18.620 7.614 1.00 36.72 188 ASP A CA 1
ATOM 1477 C C . ASP A 1 188 ? -10.776 -19.864 8.378 1.00 36.72 188 ASP A C 1
ATOM 1479 O O . ASP A 1 188 ? -9.580 -20.029 8.636 1.00 36.72 188 ASP A O 1
ATOM 1483 N N . GLN A 1 189 ? -11.765 -20.609 8.871 1.00 31.42 189 GLN A N 1
ATOM 1484 C CA . GLN A 1 189 ? -11.609 -21.920 9.497 1.00 31.42 189 GLN A CA 1
ATOM 1485 C C . GLN A 1 189 ? -10.946 -22.918 8.547 1.00 31.42 189 GLN A C 1
ATOM 1487 O O . GLN A 1 189 ? -11.151 -22.785 7.318 1.00 31.42 189 GLN A O 1
#

Nearest PDB structures (foldseek):
  8es6-assembly1_A  TM=9.486E-01  e=2.226E-05  Escherichia coli
  6c62-assembly1_A  TM=8.993E-01  e=2.592E-04  Pseudomonas sp. ADP
  2df4-assembly1_A  TM=9.274E-01  e=5.542E-04  Staphylococcus aureus
  6kvr-assembly1_B  TM=9.250E-01  e=2.686E-03  Candida albicans

Secondary structure (DSSP, 8-state):
--------------------HHHHHHHHHHHHHHHHHHHHHHHHHHHHHS--PPPPPPP--GGGGS-HHHHHHHHHTTSS-HHHHHHHHHHHHHHHHHHH---S---HHHHHHHHHHHHHHHHHT-S-HHHHHHH-TTTT------TTS--TTSB--TT-GGGTT-B-SS--HHHHHHHHHHT------

Solvent-accessible surface area (backbone atoms only — not comparable to full-atom values): 11471 Å² total; per-residue (Å²): 140,80,91,81,80,87,80,75,80,87,86,80,89,79,73,83,78,78,60,50,77,69,55,47,48,53,49,50,54,50,50,52,52,52,50,50,52,50,50,52,52,49,51,49,46,42,68,70,68,62,57,84,76,71,79,74,79,80,89,80,62,70,74,81,74,54,52,64,65,58,51,12,48,36,33,65,71,65,79,38,57,24,46,62,54,50,49,53,51,52,54,49,46,71,71,43,36,90,64,70,69,80,74,90,75,84,62,60,69,61,52,49,52,53,17,49,50,47,43,50,50,62,72,65,59,81,62,55,62,65,58,39,47,74,63,22,54,37,29,55,51,87,80,89,76,64,47,71,51,36,39,54,78,37,60,40,29,66,89,38,80,92,27,65,83,37,58,25,88,47,57,31,74,70,51,48,51,52,38,39,27,25,69,48,78,78,82,72,129

InterPro domains:
  IPR023631 Amidase signature domain [PF01425] (84-182)
  IPR036928 Amidase signature (AS) superfamily [G3DSA:3.90.1300.10] (52-184)
  IPR036928 Amidase signature (AS) superfamily [SSF75304] (28-182)
  IPR052739 Fatty-acid amide hydrolase 2 [PTHR43372] (49-182)

Organism: Araneus ventricosus (NCBI:txid182803)

Mean predicted aligned error: 11.62 Å